Protein AF-A0A1M3PYY9-F1 (afdb_monomer)

Mean predicted aligned error: 5.54 Å

Foldseek 3Di:
DDDDDLVVLLVCQLVQPLVLVCQLPPNDDPDDPPCSSVVSVVSHDQDLAPVLQLVLLLLLLLCCLLCVVQWQQQLSLLSLLVSLQSNLQRVCSNVVRGDRQLCVSCVSQVLCSCSSVVVVDRDDDPSNSVSSVVSSVVSVDDHPDDSPDDLVNSCVVCVVSVSVVSNVCSVRIRDDPPPDPPDDD

Radius of gyration: 18.74 Å; Cα contacts (8 Å, |Δi|>4): 192; chains: 1; bounding box: 43×37×60 Å

Sequence (185 aa):
MFFYPWEKLIADARGGDLFVCHIVREARPVFDPLDQLDELRLQFRLRTSYAREIAQARDLGWFLDSHGGALNAPMVVRRMVWCVRTITIAQLAENGRPAFAPTELAAAAPLAADLLVNRHQRRLDVAMRQRFRQYLMQEGGSPALPREATLEDYRALFVRTGNKVGLQTIERGIQPPEGDNAFYQ

Structure (mmCIF, N/CA/C/O backbone):
data_AF-A0A1M3PYY9-F1
#
_entry.id   AF-A0A1M3PYY9-F1
#
loop_
_atom_site.group_PDB
_atom_site.id
_atom_site.type_symbol
_atom_site.label_atom_id
_atom_site.label_alt_id
_atom_site.label_comp_id
_atom_site.label_asym_id
_atom_site.label_entity_id
_atom_site.label_seq_id
_atom_site.pdbx_PDB_ins_code
_atom_site.Cartn_x
_atom_site.Cartn_y
_atom_site.Cartn_z
_atom_site.occupancy
_atom_site.B_iso_or_equiv
_atom_site.auth_seq_id
_atom_site.auth_comp_id
_atom_site.auth_asym_id
_atom_site.auth_atom_id
_atom_site.pdbx_PDB_model_num
ATOM 1 N N . MET A 1 1 ? -14.492 16.266 -1.023 1.00 76.25 1 MET A N 1
ATOM 2 C CA . MET A 1 1 ? -15.153 15.527 0.073 1.00 76.25 1 MET A CA 1
ATOM 3 C C . MET A 1 1 ? -15.380 14.103 -0.407 1.00 76.25 1 MET A C 1
ATOM 5 O O . MET A 1 1 ? -15.823 13.951 -1.537 1.00 76.25 1 MET A O 1
ATOM 9 N N . PHE A 1 2 ? -14.996 13.093 0.375 1.00 85.75 2 PHE A N 1
ATOM 10 C CA . PHE A 1 2 ? -15.229 11.680 0.051 1.00 85.75 2 PHE A CA 1
ATOM 11 C C . PHE A 1 2 ? -16.289 11.129 0.999 1.00 85.75 2 PHE A C 1
ATOM 13 O O . PHE A 1 2 ? -16.291 11.494 2.172 1.00 85.75 2 PHE A O 1
ATOM 20 N N . PHE A 1 3 ? -17.162 10.262 0.495 1.00 90.88 3 PHE A N 1
ATOM 21 C CA . PHE A 1 3 ? -18.232 9.647 1.272 1.00 90.88 3 PHE A CA 1
ATOM 22 C C . PHE A 1 3 ? -18.035 8.140 1.290 1.00 90.88 3 PHE A C 1
ATOM 24 O O . PHE A 1 3 ? -17.831 7.526 0.241 1.00 90.88 3 PHE A O 1
ATOM 31 N N . TYR A 1 4 ? -18.109 7.558 2.480 1.00 92.31 4 TYR A N 1
ATOM 32 C CA . TYR A 1 4 ? -17.993 6.123 2.687 1.00 92.31 4 TYR A CA 1
ATOM 33 C C . TYR A 1 4 ? -19.247 5.636 3.414 1.00 92.31 4 TYR A C 1
ATOM 35 O O . TYR A 1 4 ? -19.618 6.243 4.420 1.00 92.31 4 TYR A O 1
ATOM 43 N N . PRO A 1 5 ? -19.911 4.570 2.935 1.00 95.38 5 PRO A N 1
ATOM 44 C CA . PRO A 1 5 ? -21.030 3.979 3.657 1.00 95.38 5 PRO A CA 1
ATOM 45 C C . PRO A 1 5 ? -20.596 3.530 5.056 1.00 95.38 5 PRO A C 1
ATOM 47 O O . PRO A 1 5 ? -19.573 2.857 5.196 1.00 95.38 5 PRO A O 1
ATOM 50 N N . TRP A 1 6 ? -21.386 3.873 6.076 1.00 95.38 6 TRP A N 1
ATOM 51 C CA . TRP A 1 6 ? -21.077 3.556 7.474 1.00 95.38 6 TRP A CA 1
ATOM 52 C C . TRP A 1 6 ? -20.878 2.052 7.706 1.00 95.38 6 TRP A C 1
ATOM 54 O O . TRP A 1 6 ? -19.879 1.635 8.287 1.00 95.38 6 TRP A O 1
ATOM 64 N N . GLU A 1 7 ? -21.768 1.226 7.154 1.00 96.38 7 GLU A N 1
ATOM 65 C CA . GLU A 1 7 ? -21.686 -0.237 7.257 1.00 96.38 7 GLU A CA 1
ATOM 66 C C . GLU A 1 7 ? -20.373 -0.790 6.693 1.00 96.38 7 GLU A C 1
ATOM 68 O O . GLU A 1 7 ? -19.774 -1.698 7.271 1.00 96.38 7 GLU A O 1
ATOM 73 N N . LYS A 1 8 ? -19.883 -0.199 5.594 1.00 96.31 8 LYS A N 1
ATOM 74 C CA . LYS A 1 8 ? -18.599 -0.575 5.005 1.00 96.31 8 LYS A CA 1
ATOM 75 C C . LYS A 1 8 ? -17.446 -0.215 5.940 1.00 96.31 8 LYS A C 1
ATOM 77 O O . LYS A 1 8 ? -16.588 -1.059 6.163 1.00 96.31 8 LYS A O 1
ATOM 82 N N . LEU A 1 9 ? -17.429 0.999 6.498 1.00 96.50 9 LEU A N 1
ATOM 83 C CA . LEU A 1 9 ? -16.375 1.421 7.429 1.00 96.50 9 LEU A CA 1
ATOM 84 C C . LEU A 1 9 ? -16.315 0.522 8.666 1.00 96.50 9 LEU A C 1
ATOM 86 O O . LEU A 1 9 ? -15.225 0.160 9.095 1.00 96.50 9 LEU A O 1
ATOM 90 N N . ILE A 1 10 ? -17.464 0.109 9.201 1.00 97.69 10 ILE A N 1
ATOM 91 C CA . ILE A 1 10 ? -17.525 -0.813 10.341 1.00 97.69 10 ILE A CA 1
ATOM 92 C C . ILE A 1 10 ? -17.014 -2.207 9.968 1.00 97.69 10 ILE A C 1
ATOM 94 O O . ILE A 1 10 ? -16.243 -2.804 10.724 1.00 97.69 10 ILE A O 1
ATOM 98 N N . ALA A 1 11 ? -17.403 -2.731 8.802 1.00 98.00 11 ALA A N 1
ATOM 99 C CA . ALA A 1 11 ? -16.891 -4.008 8.311 1.00 98.00 11 ALA A CA 1
ATOM 100 C C . ALA A 1 11 ? -15.366 -3.963 8.107 1.00 98.00 11 ALA A C 1
ATOM 102 O O . ALA A 1 11 ? -14.651 -4.854 8.569 1.00 98.00 11 ALA A O 1
ATOM 103 N N . ASP A 1 12 ? -14.867 -2.895 7.486 1.00 97.88 12 ASP A N 1
ATOM 104 C CA . ASP A 1 12 ? -13.442 -2.650 7.275 1.00 97.88 12 ASP A CA 1
ATOM 105 C C . ASP A 1 12 ? -12.689 -2.492 8.613 1.00 97.88 12 ASP A C 1
ATOM 107 O O . ASP A 1 12 ? -11.590 -3.024 8.761 1.00 97.88 12 ASP A O 1
ATOM 111 N N . ALA A 1 13 ? -13.281 -1.821 9.612 1.00 98.12 13 ALA A N 1
ATOM 112 C CA . ALA A 1 13 ? -12.692 -1.651 10.942 1.00 98.12 13 ALA A CA 1
ATOM 113 C C . ALA A 1 13 ? -12.467 -2.996 11.636 1.00 98.12 13 ALA A C 1
ATOM 115 O O . ALA A 1 13 ? -11.367 -3.289 12.112 1.00 98.12 13 ALA A O 1
ATOM 116 N N . ARG A 1 14 ? -13.503 -3.841 11.643 1.00 98.00 14 ARG A N 1
ATOM 117 C CA . ARG A 1 14 ? -13.448 -5.197 12.209 1.00 98.00 14 ARG A CA 1
ATOM 118 C C . ARG A 1 14 ? -12.493 -6.099 11.433 1.00 98.00 14 ARG A C 1
ATOM 120 O O . ARG A 1 14 ? -11.863 -6.973 12.023 1.00 98.00 14 ARG A O 1
ATOM 127 N N . GLY A 1 15 ? -12.393 -5.876 10.123 1.00 97.38 15 GLY A N 1
ATOM 128 C CA . GLY A 1 15 ? -11.449 -6.537 9.227 1.00 97.38 15 GLY A CA 1
ATOM 129 C C . GLY A 1 15 ? -10.023 -5.991 9.303 1.00 97.38 15 GLY A C 1
ATOM 130 O O . GLY A 1 15 ? -9.145 -6.534 8.640 1.00 97.38 15 GLY A O 1
ATOM 131 N N . GLY A 1 16 ? -9.772 -4.941 10.087 1.00 97.62 16 GLY A N 1
ATOM 132 C CA . GLY A 1 16 ? -8.454 -4.347 10.270 1.00 97.62 16 GLY A CA 1
ATOM 133 C C . GLY A 1 16 ? -7.878 -3.661 9.047 1.00 97.62 16 GLY A C 1
ATOM 134 O O . GLY A 1 16 ? -6.665 -3.676 8.863 1.00 97.62 16 GLY A O 1
ATOM 135 N N . ASP A 1 17 ? -8.715 -3.075 8.203 1.00 97.88 17 ASP A N 1
ATOM 136 C CA . ASP A 1 17 ? -8.283 -2.313 7.036 1.00 97.88 17 ASP A CA 1
ATOM 137 C C . ASP A 1 17 ? -7.306 -1.173 7.408 1.00 97.88 17 ASP A C 1
ATOM 139 O O . ASP A 1 17 ? -7.516 -0.437 8.374 1.00 97.88 17 ASP A O 1
ATOM 143 N N . LEU A 1 18 ? -6.219 -1.011 6.642 1.00 97.50 18 LEU A N 1
ATOM 144 C CA . LEU A 1 18 ? -5.172 -0.018 6.937 1.00 97.50 18 LEU A CA 1
ATOM 145 C C . LEU A 1 18 ? -5.630 1.430 6.719 1.00 97.50 18 LEU A C 1
ATOM 147 O O . LEU A 1 18 ? -5.113 2.336 7.374 1.00 97.50 18 LEU A O 1
ATOM 151 N N . PHE A 1 19 ? -6.589 1.673 5.823 1.00 95.94 19 PHE A N 1
ATOM 152 C CA . PHE A 1 19 ? -7.170 3.001 5.657 1.00 95.94 19 PHE A CA 1
ATOM 153 C C . PHE A 1 19 ? -8.072 3.347 6.846 1.00 95.94 19 PHE A C 1
ATOM 155 O O . PHE A 1 19 ? -7.977 4.453 7.377 1.00 95.94 19 PHE A O 1
ATOM 162 N N . VAL A 1 20 ? -8.870 2.399 7.342 1.00 97.50 20 VAL A N 1
ATOM 163 C CA . VAL A 1 20 ? -9.621 2.613 8.588 1.00 97.50 20 VAL A CA 1
ATOM 164 C C . VAL A 1 20 ? -8.685 2.759 9.786 1.00 97.50 20 VAL A C 1
ATOM 166 O O . VAL A 1 20 ? -8.920 3.624 10.626 1.00 97.50 20 VAL A O 1
ATOM 169 N N . CYS A 1 21 ? -7.578 2.010 9.828 1.00 98.00 21 CYS A N 1
ATOM 170 C CA . CYS A 1 21 ? -6.537 2.170 10.845 1.00 98.00 21 CYS A CA 1
ATOM 171 C C . CYS A 1 21 ? -6.024 3.617 10.916 1.00 98.00 21 CYS A C 1
ATOM 173 O O . CYS A 1 21 ? -5.918 4.188 12.001 1.00 98.00 21 CYS A O 1
ATOM 175 N N . HIS A 1 22 ? -5.765 4.230 9.759 1.00 96.69 22 HIS A N 1
ATOM 176 C CA . HIS A 1 22 ? -5.373 5.635 9.669 1.00 96.69 22 HIS A CA 1
ATOM 177 C C . HIS A 1 22 ? -6.446 6.569 10.244 1.00 96.69 22 HIS A C 1
ATOM 179 O O . HIS A 1 22 ? -6.124 7.443 11.050 1.00 96.69 22 HIS A O 1
ATOM 185 N N . ILE A 1 23 ? -7.720 6.358 9.888 1.00 96.31 23 ILE A N 1
ATOM 186 C CA . ILE A 1 23 ? -8.837 7.167 10.397 1.00 96.31 23 ILE A CA 1
ATOM 187 C C . ILE A 1 23 ? -8.907 7.086 11.923 1.00 96.31 23 ILE A C 1
ATOM 189 O O . ILE A 1 23 ? -8.859 8.116 12.591 1.00 96.31 23 ILE A O 1
ATOM 193 N N . VAL A 1 24 ? -8.991 5.883 12.495 1.00 96.19 24 VAL A N 1
ATOM 194 C CA . VAL A 1 24 ? -9.216 5.726 13.942 1.00 96.19 24 VAL A CA 1
ATOM 195 C C . VAL A 1 24 ? -8.061 6.280 14.780 1.00 96.19 24 VAL A C 1
ATOM 197 O O . VAL A 1 24 ? -8.285 6.724 15.908 1.00 96.19 24 VAL A O 1
ATOM 200 N N . ARG A 1 25 ? -6.840 6.292 14.227 1.00 94.31 25 ARG A N 1
ATOM 201 C CA . ARG A 1 25 ? -5.628 6.792 14.890 1.00 94.31 25 ARG A CA 1
ATOM 202 C C . ARG A 1 25 ? -5.450 8.303 14.780 1.00 94.31 25 ARG A C 1
ATOM 204 O O . ARG A 1 25 ? -5.052 8.921 15.761 1.00 94.31 25 ARG A O 1
ATOM 211 N N . GLU A 1 26 ? -5.706 8.890 13.614 1.00 94.06 26 GLU A N 1
ATOM 212 C CA . GLU A 1 26 ? -5.283 10.270 13.326 1.00 94.06 26 GLU A CA 1
ATOM 213 C C . GLU A 1 26 ? -6.442 11.245 13.083 1.00 94.06 26 GLU A C 1
ATOM 215 O O . GLU A 1 26 ? -6.246 12.460 13.180 1.00 94.06 26 GLU A O 1
ATOM 220 N N . ALA A 1 27 ? -7.653 10.757 12.787 1.00 94.19 27 ALA A N 1
ATOM 221 C CA . ALA A 1 27 ? -8.776 11.637 12.490 1.00 94.19 27 ALA A CA 1
ATOM 222 C C . ALA A 1 27 ? -9.213 12.442 13.721 1.00 94.19 27 ALA A C 1
ATOM 224 O O . ALA A 1 27 ? -9.246 11.954 14.855 1.00 94.19 27 ALA A O 1
ATOM 225 N N . ARG A 1 28 ? -9.601 13.693 13.463 1.00 95.25 28 ARG A N 1
ATOM 226 C CA . ARG A 1 28 ? -10.244 14.584 14.429 1.00 95.25 28 ARG A CA 1
ATOM 227 C C . ARG A 1 28 ? -11.625 14.951 13.890 1.00 95.25 28 ARG A C 1
ATOM 229 O O . ARG A 1 28 ? -11.707 15.338 12.720 1.00 95.25 28 ARG A O 1
ATOM 236 N N . PRO A 1 29 ? -12.692 14.817 14.691 1.00 94.50 29 PRO A N 1
ATOM 237 C CA . PRO A 1 29 ? -14.031 15.123 14.224 1.00 94.50 29 PRO A CA 1
ATOM 238 C C . PRO A 1 29 ? -14.148 16.631 13.988 1.00 94.50 29 PRO A C 1
ATOM 240 O O . PRO A 1 29 ? -13.756 17.440 14.827 1.00 94.50 29 PRO A O 1
ATOM 243 N N . VAL A 1 30 ? -14.671 17.004 12.822 1.00 95.12 30 VAL A N 1
ATOM 244 C CA . VAL A 1 30 ? -15.117 18.380 12.545 1.00 95.12 30 VAL A CA 1
ATOM 245 C C . VAL A 1 30 ? -16.607 18.512 12.870 1.00 95.12 30 VAL A C 1
ATOM 247 O O . VAL A 1 30 ? -17.043 19.536 13.382 1.00 95.12 30 VAL A O 1
ATOM 250 N N . PHE A 1 31 ? -17.376 17.455 12.598 1.00 95.12 31 PHE A N 1
ATOM 251 C CA . PHE A 1 31 ? -18.788 17.312 12.931 1.00 95.12 31 PHE A CA 1
ATOM 252 C C . PHE A 1 31 ? -19.079 15.825 13.155 1.00 95.12 31 PHE A C 1
ATOM 254 O O . PHE A 1 31 ? -18.914 15.034 12.227 1.00 95.12 31 PHE A O 1
ATOM 261 N N . ASP A 1 32 ? -19.458 15.453 14.377 1.00 96.25 32 ASP A N 1
ATOM 262 C CA . ASP A 1 32 ? -19.756 14.067 14.755 1.00 96.25 32 ASP A CA 1
ATOM 263 C C . ASP A 1 32 ? -20.780 14.021 15.905 1.00 96.25 32 ASP A C 1
ATOM 265 O O . ASP A 1 32 ? -20.441 13.683 17.032 1.00 96.25 32 ASP A O 1
ATOM 269 N N . PRO A 1 33 ? -22.039 14.436 15.668 1.00 96.81 33 PRO A N 1
ATOM 270 C CA . PRO A 1 33 ? -23.057 14.503 16.722 1.00 96.81 33 PRO A CA 1
ATOM 271 C C . PRO A 1 33 ? -23.521 13.126 17.225 1.00 96.81 33 PRO A C 1
ATOM 273 O O . PRO A 1 33 ? -24.347 13.066 18.130 1.00 96.81 33 PRO A O 1
ATOM 276 N N . LEU A 1 34 ? -23.066 12.042 16.591 1.00 95.88 34 LEU A N 1
ATOM 277 C CA . LEU A 1 34 ? -23.438 10.663 16.903 1.00 95.88 34 LEU A CA 1
ATOM 278 C C . LEU A 1 34 ? -22.238 9.840 17.403 1.00 95.88 34 LEU A C 1
ATOM 280 O O . LEU A 1 34 ? -22.349 8.617 17.469 1.00 95.88 34 LEU A O 1
ATOM 284 N N . ASP A 1 35 ? -21.104 10.487 17.691 1.00 96.06 35 ASP A N 1
ATOM 285 C CA . ASP A 1 35 ? -19.862 9.855 18.158 1.00 96.06 35 ASP A CA 1
ATOM 286 C C . ASP A 1 35 ? -19.408 8.664 17.283 1.00 96.06 35 ASP A C 1
ATOM 288 O O . ASP A 1 35 ? -18.854 7.666 17.754 1.00 96.06 35 ASP A O 1
ATOM 292 N N . GLN A 1 36 ? -19.638 8.751 15.968 1.00 95.94 36 GLN A N 1
ATOM 293 C CA . GLN A 1 36 ? -19.323 7.687 15.017 1.00 95.94 36 GLN A CA 1
ATOM 294 C C . GLN A 1 36 ? -17.823 7.415 14.946 1.00 95.94 36 GLN A C 1
ATOM 296 O O . GLN A 1 36 ? -17.413 6.279 14.713 1.00 95.94 36 GLN A O 1
ATOM 301 N N . LEU A 1 37 ? -16.973 8.425 15.141 1.00 96.88 37 LEU A N 1
ATOM 302 C CA . LEU A 1 37 ? -15.532 8.204 15.155 1.00 96.88 37 LEU A CA 1
ATOM 303 C C . LEU A 1 37 ? -15.106 7.343 16.351 1.00 96.88 37 LEU A C 1
ATOM 305 O O . LEU A 1 37 ? -14.231 6.486 16.200 1.00 96.88 37 LEU A O 1
ATOM 309 N N . ASP A 1 38 ? -15.727 7.541 17.512 1.00 97.06 38 ASP A N 1
ATOM 310 C CA . ASP A 1 38 ? -15.443 6.746 18.707 1.00 97.06 38 ASP A CA 1
ATOM 311 C C . ASP A 1 38 ? -16.009 5.330 18.583 1.00 97.06 38 ASP A C 1
ATOM 313 O O . ASP A 1 38 ? -15.298 4.369 18.880 1.00 97.06 38 ASP A O 1
ATOM 317 N N . GLU A 1 39 ? -17.201 5.164 18.009 1.00 97.25 39 GLU A N 1
ATOM 318 C CA . GLU A 1 39 ? -17.713 3.835 17.655 1.00 97.25 39 GLU A CA 1
ATOM 319 C C . GLU A 1 39 ? -16.764 3.112 16.683 1.00 97.25 39 GLU A C 1
ATOM 321 O O . GLU A 1 39 ? -16.411 1.950 16.882 1.00 97.25 39 GLU A O 1
ATOM 326 N N . LEU A 1 40 ? -16.259 3.804 15.657 1.00 97.75 40 LEU A N 1
ATOM 327 C CA . LEU A 1 40 ? -15.316 3.215 14.704 1.00 97.75 40 LEU A CA 1
ATOM 328 C C . LEU A 1 40 ? -14.007 2.780 15.384 1.00 97.75 40 LEU A C 1
ATOM 330 O O . LEU A 1 40 ? -13.474 1.713 15.067 1.00 97.75 40 LEU A O 1
ATOM 334 N N . ARG A 1 41 ? -13.503 3.577 16.338 1.00 97.94 41 ARG A N 1
ATOM 335 C CA . ARG A 1 41 ? -12.330 3.241 17.164 1.00 97.94 41 ARG A CA 1
ATOM 336 C C . ARG A 1 41 ? -12.569 1.989 18.004 1.00 97.94 41 ARG A C 1
ATOM 338 O O . ARG A 1 41 ? -11.683 1.139 18.054 1.00 97.94 41 ARG A O 1
ATOM 345 N N . LEU A 1 42 ? -13.747 1.854 18.615 1.00 97.88 42 LEU A N 1
ATOM 346 C CA . LEU A 1 42 ? -14.118 0.690 19.428 1.00 97.88 42 LEU A CA 1
ATOM 347 C C . LEU A 1 42 ? -14.207 -0.601 18.602 1.00 97.88 42 LEU A C 1
ATOM 349 O O . LEU A 1 42 ? -13.847 -1.675 19.084 1.00 97.88 42 LEU A O 1
ATOM 353 N N . GLN A 1 43 ? -14.662 -0.509 17.351 1.00 98.06 43 GLN A N 1
ATOM 354 C CA . GLN A 1 43 ? -14.802 -1.670 16.466 1.00 98.06 43 GLN A CA 1
ATOM 355 C C . GLN A 1 43 ? -13.484 -2.101 15.805 1.00 98.06 43 GLN A C 1
ATOM 357 O O . GLN A 1 43 ? -13.392 -3.225 15.301 1.00 98.06 43 GLN A O 1
ATOM 362 N N . PHE A 1 44 ? -12.474 -1.228 15.774 1.00 98.38 44 PHE A N 1
ATOM 363 C CA . PHE A 1 44 ? -11.246 -1.473 15.027 1.00 98.38 44 PHE A CA 1
ATOM 364 C C . PHE A 1 44 ? -10.379 -2.579 15.639 1.00 98.38 44 PHE A C 1
ATOM 366 O O . PHE A 1 44 ? -10.137 -2.622 16.846 1.00 98.38 44 PHE A O 1
ATOM 373 N N . ARG A 1 45 ? -9.835 -3.454 14.785 1.00 97.12 45 ARG A N 1
ATOM 374 C CA . ARG A 1 45 ? -8.889 -4.507 15.183 1.00 97.12 45 ARG A CA 1
ATOM 375 C C . ARG A 1 45 ? -7.712 -4.556 14.226 1.00 97.12 45 ARG A C 1
ATOM 377 O O . ARG A 1 45 ? -7.915 -4.653 13.027 1.00 97.12 45 ARG A O 1
ATOM 384 N N . LEU A 1 46 ? -6.481 -4.554 14.733 1.00 97.12 46 LEU A N 1
ATOM 385 C CA . LEU A 1 46 ? -5.319 -4.819 13.878 1.00 97.12 46 LEU A CA 1
ATOM 386 C C . LEU A 1 46 ? -5.315 -6.283 13.432 1.00 97.12 46 LEU A C 1
ATOM 388 O O . LEU A 1 46 ? -5.538 -7.187 14.240 1.00 97.12 46 LEU A O 1
ATOM 392 N N . ARG A 1 47 ? -5.024 -6.518 12.150 1.00 97.50 47 ARG A N 1
AT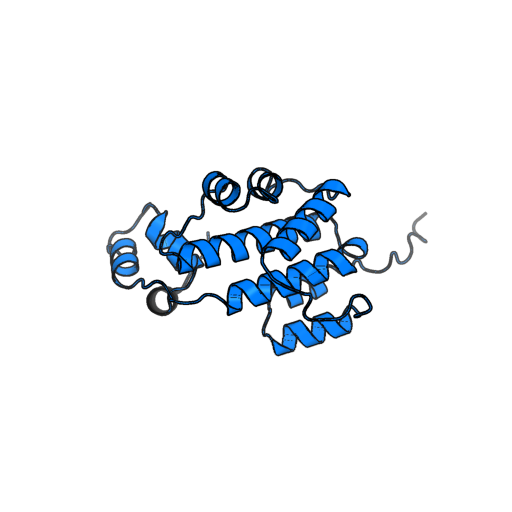OM 393 C CA . ARG A 1 47 ? -4.718 -7.864 11.657 1.00 97.50 47 ARG A CA 1
ATOM 394 C C . ARG A 1 47 ? -3.326 -8.270 12.125 1.00 97.50 47 ARG A C 1
ATOM 396 O O . ARG A 1 47 ? -2.424 -7.443 12.206 1.00 97.50 47 ARG A O 1
ATOM 403 N N . THR A 1 48 ? -3.144 -9.566 12.354 1.00 96.44 48 THR A N 1
ATOM 404 C CA . THR A 1 48 ? -1.820 -10.150 12.615 1.00 96.44 48 THR A CA 1
ATOM 405 C C . THR A 1 48 ? -0.945 -10.177 11.367 1.00 96.44 48 THR A C 1
ATOM 407 O O . THR A 1 48 ? 0.273 -10.223 11.489 1.00 96.44 48 THR A O 1
ATOM 410 N N . SER A 1 49 ? -1.554 -10.150 10.175 1.00 97.56 49 SER A N 1
ATOM 411 C CA . SER A 1 49 ? -0.815 -10.036 8.924 1.00 97.56 49 SER A CA 1
ATOM 412 C C . SER A 1 49 ? -1.517 -9.197 7.856 1.00 97.56 49 SER A C 1
ATOM 414 O O . SER A 1 49 ? -2.722 -9.329 7.610 1.00 97.56 49 SER A O 1
ATOM 416 N N . TYR A 1 50 ? -0.702 -8.403 7.167 1.00 98.00 50 TYR A N 1
ATOM 417 C CA . TYR A 1 50 ? -0.950 -7.587 5.985 1.00 98.00 50 TYR A CA 1
ATOM 418 C C . TYR A 1 50 ? -0.095 -8.054 4.787 1.00 98.00 50 TYR A C 1
ATOM 420 O O . TYR A 1 50 ? 0.220 -7.283 3.878 1.00 98.00 50 TYR A O 1
ATOM 428 N N . ALA A 1 51 ? 0.278 -9.341 4.754 1.00 96.31 51 ALA A N 1
ATOM 429 C CA . ALA A 1 51 ? 1.115 -9.922 3.701 1.00 96.31 51 ALA A CA 1
ATOM 430 C C . ALA A 1 51 ? 0.559 -9.695 2.285 1.00 96.31 51 ALA A C 1
ATOM 432 O O . ALA A 1 51 ? 1.324 -9.526 1.338 1.00 96.31 51 ALA A O 1
ATOM 433 N N . ARG A 1 52 ? -0.771 -9.647 2.129 1.00 95.94 52 ARG A N 1
ATOM 434 C CA . ARG A 1 52 ? -1.414 -9.355 0.841 1.00 95.94 52 ARG A CA 1
ATOM 435 C C . ARG A 1 52 ? -1.093 -7.940 0.364 1.00 95.94 52 ARG A C 1
ATOM 437 O O . ARG A 1 52 ? -0.730 -7.757 -0.794 1.00 95.94 52 ARG A O 1
ATOM 444 N N . GLU A 1 53 ? -1.241 -6.954 1.238 1.00 97.31 53 GLU A N 1
ATOM 445 C CA . GLU A 1 53 ? -0.975 -5.546 0.956 1.00 97.31 53 GLU A CA 1
ATOM 446 C C . GLU A 1 53 ? 0.507 -5.336 0.608 1.00 97.31 53 GLU A C 1
ATOM 448 O O . GLU A 1 53 ? 0.826 -4.672 -0.381 1.00 97.31 53 GLU A O 1
ATOM 453 N N . ILE A 1 54 ? 1.399 -5.989 1.362 1.00 97.38 54 ILE A N 1
ATOM 454 C CA . ILE A 1 54 ? 2.847 -5.987 1.119 1.00 97.38 54 ILE A CA 1
ATOM 455 C C . ILE A 1 54 ? 3.172 -6.618 -0.241 1.00 97.38 54 ILE A C 1
ATOM 457 O O . ILE A 1 54 ? 3.883 -6.010 -1.040 1.00 97.38 54 ILE A O 1
ATOM 461 N N . ALA A 1 55 ? 2.634 -7.806 -0.53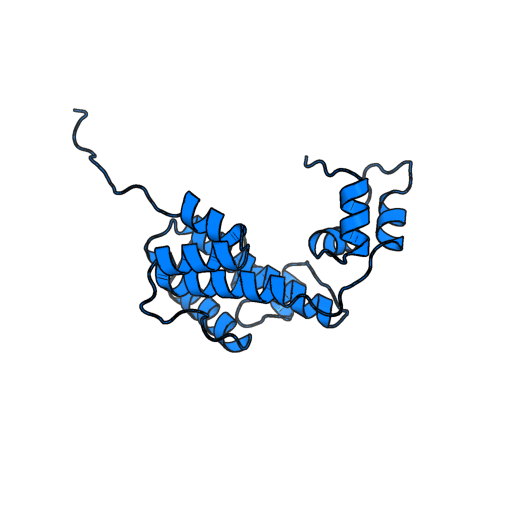7 1.00 96.12 55 ALA A N 1
ATOM 462 C CA . ALA A 1 55 ? 2.881 -8.513 -1.793 1.00 96.12 55 ALA A CA 1
ATOM 463 C C . ALA A 1 55 ? 2.397 -7.708 -3.006 1.00 96.12 55 ALA A C 1
ATOM 465 O O . ALA A 1 55 ? 3.143 -7.516 -3.960 1.00 96.12 55 ALA A O 1
ATOM 466 N N . GLN A 1 56 ? 1.185 -7.149 -2.952 1.00 96.94 56 GLN A N 1
ATOM 467 C CA . GLN A 1 56 ? 0.653 -6.339 -4.048 1.00 96.94 56 GLN A CA 1
ATOM 468 C C . GLN A 1 56 ? 1.476 -5.060 -4.281 1.00 96.94 56 GLN A C 1
ATOM 470 O O . GLN A 1 56 ? 1.732 -4.683 -5.429 1.00 96.94 56 GLN A O 1
ATOM 475 N N . ALA A 1 57 ? 1.916 -4.387 -3.217 1.00 97.69 57 ALA A N 1
ATOM 476 C CA . ALA A 1 57 ? 2.791 -3.224 -3.341 1.00 97.69 57 ALA A CA 1
ATOM 477 C C . ALA A 1 57 ? 4.174 -3.589 -3.890 1.00 97.69 57 ALA A C 1
ATOM 479 O O . ALA A 1 57 ? 4.730 -2.854 -4.703 1.00 97.69 57 ALA A O 1
ATOM 480 N N . ARG A 1 58 ? 4.703 -4.749 -3.508 1.00 96.75 58 ARG A N 1
ATOM 481 C CA . ARG A 1 58 ? 5.971 -5.276 -4.009 1.00 96.75 58 ARG A CA 1
ATOM 482 C C . ARG A 1 58 ? 5.908 -5.655 -5.484 1.00 96.75 58 ARG A C 1
ATOM 484 O O . ARG A 1 58 ? 6.786 -5.239 -6.234 1.00 96.75 58 ARG A O 1
ATOM 491 N N . ASP A 1 59 ? 4.874 -6.375 -5.912 1.00 96.50 59 ASP A N 1
ATOM 492 C CA . ASP A 1 59 ? 4.686 -6.748 -7.319 1.00 96.50 59 ASP A CA 1
ATOM 493 C C . ASP A 1 59 ? 4.602 -5.498 -8.204 1.00 96.50 59 ASP A C 1
ATOM 495 O O . ASP A 1 59 ? 5.228 -5.422 -9.262 1.00 96.50 59 ASP A O 1
ATOM 499 N N . LEU A 1 60 ? 3.872 -4.474 -7.742 1.00 97.44 60 LEU A N 1
ATOM 500 C CA . LEU A 1 60 ? 3.835 -3.180 -8.415 1.00 97.44 60 LEU A CA 1
ATOM 501 C C . LEU A 1 60 ? 5.206 -2.489 -8.393 1.00 97.44 60 LEU A C 1
ATOM 503 O O . LEU A 1 60 ? 5.610 -1.906 -9.394 1.00 97.44 60 LEU A O 1
ATOM 507 N N . GLY A 1 61 ? 5.939 -2.559 -7.285 1.00 96.75 61 GLY A N 1
ATOM 508 C CA . GLY A 1 61 ? 7.287 -2.009 -7.189 1.00 96.75 61 GLY A CA 1
ATOM 509 C C . GLY A 1 61 ? 8.238 -2.600 -8.231 1.00 96.75 61 GLY A C 1
ATOM 510 O O . GLY A 1 61 ? 8.887 -1.848 -8.957 1.00 96.75 61 GLY A O 1
ATOM 511 N N . TRP A 1 62 ? 8.258 -3.925 -8.374 1.00 96.75 62 TRP A N 1
ATOM 512 C CA . TRP A 1 62 ? 9.086 -4.603 -9.375 1.00 96.75 62 TRP A CA 1
ATOM 513 C C . TRP A 1 62 ? 8.650 -4.317 -10.813 1.00 96.75 62 TRP A C 1
ATOM 515 O O . TRP A 1 62 ? 9.502 -4.118 -11.685 1.00 96.75 62 TRP A O 1
ATOM 525 N N . PHE A 1 63 ? 7.344 -4.178 -11.055 1.00 96.38 63 PHE A N 1
ATOM 526 C CA . PHE A 1 63 ? 6.838 -3.686 -12.335 1.00 96.38 63 PHE A CA 1
ATOM 527 C C . PHE A 1 63 ? 7.370 -2.283 -12.663 1.00 96.38 63 PHE A C 1
ATOM 529 O O . PHE A 1 63 ? 7.846 -2.046 -13.770 1.00 96.38 63 PHE A O 1
ATOM 536 N N . LEU A 1 64 ? 7.323 -1.344 -11.711 1.00 95.62 64 LEU A N 1
ATOM 537 C CA . LEU A 1 64 ? 7.798 0.031 -11.919 1.00 95.62 64 LEU A CA 1
ATOM 538 C C . LEU A 1 64 ? 9.313 0.100 -12.116 1.00 95.62 64 LEU A C 1
ATOM 540 O O . LEU A 1 64 ? 9.785 0.933 -12.888 1.00 95.62 64 LEU A O 1
ATOM 544 N N . ASP A 1 65 ? 10.069 -0.752 -11.429 1.00 94.19 65 ASP A N 1
ATOM 545 C CA . ASP A 1 65 ? 11.517 -0.856 -11.601 1.00 94.19 65 ASP A CA 1
ATOM 546 C C . ASP A 1 65 ? 11.890 -1.352 -13.009 1.00 94.19 65 ASP A C 1
ATOM 548 O O . ASP A 1 65 ? 12.793 -0.801 -13.641 1.00 94.19 65 ASP A O 1
ATOM 552 N N . SER A 1 66 ? 11.149 -2.341 -13.519 1.00 93.12 66 SER A N 1
ATOM 553 C CA . SER A 1 66 ? 11.420 -2.980 -14.814 1.00 93.12 66 SER A CA 1
ATOM 554 C C . SER A 1 66 ? 10.872 -2.175 -16.000 1.00 93.12 66 SER A C 1
ATOM 556 O O . SER A 1 66 ? 11.542 -2.025 -17.019 1.00 93.12 66 SER A O 1
ATOM 558 N N . HIS A 1 67 ? 9.669 -1.609 -15.864 1.00 93.12 67 HIS A N 1
ATOM 559 C CA . HIS A 1 67 ? 8.917 -0.998 -16.968 1.00 93.12 67 HIS A CA 1
ATOM 560 C C . HIS A 1 67 ? 8.628 0.494 -16.786 1.00 93.12 67 HIS A C 1
ATOM 562 O O . HIS A 1 67 ? 8.066 1.121 -17.683 1.00 93.12 67 HIS A O 1
ATOM 568 N N . GLY A 1 68 ? 9.039 1.116 -15.676 1.00 91.50 68 GLY A N 1
ATOM 569 C CA . GLY A 1 68 ? 8.756 2.531 -15.404 1.00 91.50 68 GLY A CA 1
ATOM 570 C C . GLY A 1 68 ? 9.356 3.512 -16.417 1.00 91.50 68 GLY A C 1
ATOM 571 O O . GLY A 1 68 ? 8.961 4.673 -16.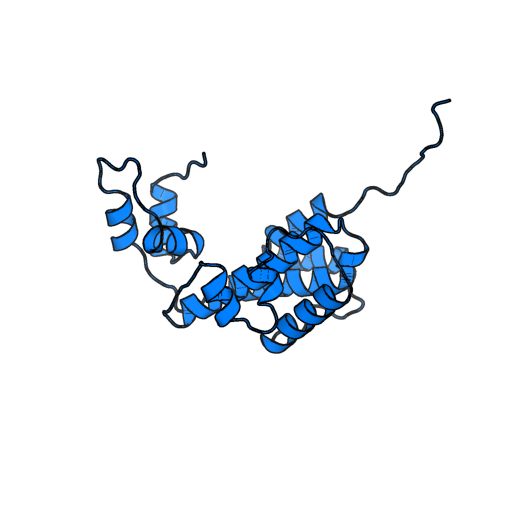440 1.00 91.50 68 GLY A O 1
ATOM 572 N N . GLY A 1 69 ? 10.296 3.074 -17.261 1.00 89.19 69 GLY A N 1
ATOM 573 C CA . GLY A 1 69 ? 10.801 3.862 -18.390 1.00 89.19 69 GLY A CA 1
ATOM 574 C C . GLY A 1 69 ? 9.778 4.089 -19.507 1.00 89.19 69 GLY A C 1
ATOM 575 O O . GLY A 1 69 ? 9.845 5.123 -20.157 1.00 89.19 69 GLY A O 1
ATOM 576 N N . ALA A 1 70 ? 8.824 3.174 -19.689 1.00 87.94 70 ALA A N 1
ATOM 577 C CA . ALA A 1 70 ? 7.782 3.262 -20.717 1.00 87.94 70 ALA A CA 1
ATOM 578 C C . ALA A 1 70 ? 6.510 3.986 -20.233 1.00 87.94 70 ALA A C 1
ATOM 580 O O . ALA A 1 70 ? 5.515 4.056 -20.952 1.00 87.94 70 ALA A O 1
ATOM 581 N N . LEU A 1 71 ? 6.513 4.483 -18.993 1.00 90.56 71 LEU A N 1
ATOM 582 C CA . LEU A 1 71 ? 5.350 5.071 -18.339 1.00 90.56 71 LEU A CA 1
ATOM 583 C C . LEU A 1 71 ? 5.564 6.562 -18.066 1.00 90.56 71 LEU A C 1
ATOM 585 O O . LEU A 1 71 ? 6.687 7.039 -17.908 1.00 90.56 71 LEU A O 1
ATOM 589 N N . ASN A 1 72 ? 4.464 7.297 -17.899 1.00 90.06 72 ASN A N 1
ATOM 590 C CA . ASN A 1 72 ? 4.506 8.694 -17.466 1.00 90.06 72 ASN A CA 1
ATOM 591 C C . ASN A 1 72 ? 5.258 8.856 -16.121 1.00 90.06 72 ASN A C 1
ATOM 593 O O . ASN A 1 72 ? 4.821 8.345 -15.085 1.00 90.06 72 ASN A O 1
ATOM 597 N N . ALA A 1 73 ? 6.357 9.621 -16.113 1.00 90.69 73 ALA A N 1
ATOM 598 C CA . ALA A 1 73 ? 7.234 9.772 -14.945 1.00 90.69 73 ALA A CA 1
ATOM 599 C C . ALA A 1 73 ? 6.516 10.267 -13.664 1.00 90.69 73 ALA A C 1
ATOM 601 O O . ALA A 1 73 ? 6.672 9.625 -12.622 1.00 90.69 73 ALA A O 1
ATOM 602 N N . PRO A 1 74 ? 5.672 11.321 -13.693 1.00 91.38 74 PRO A N 1
ATOM 603 C CA . PRO A 1 74 ? 4.865 11.703 -12.533 1.00 91.38 74 PRO A CA 1
ATOM 604 C C . PRO A 1 74 ? 3.989 10.579 -11.967 1.00 91.38 74 PRO A C 1
ATOM 606 O O . PRO A 1 74 ? 3.799 10.503 -10.752 1.00 91.38 74 PRO A O 1
ATOM 609 N N . MET A 1 75 ? 3.425 9.716 -12.817 1.00 92.38 75 MET A N 1
ATOM 610 C CA . MET A 1 75 ? 2.671 8.551 -12.352 1.00 92.38 75 MET A CA 1
ATOM 611 C C . MET A 1 75 ? 3.590 7.534 -11.673 1.00 92.38 75 MET A C 1
ATOM 613 O O . MET A 1 75 ? 3.255 7.064 -10.586 1.00 92.38 75 MET A O 1
ATOM 617 N N . VAL A 1 76 ? 4.746 7.236 -12.274 1.00 94.69 76 VAL A N 1
ATOM 618 C CA . VAL A 1 76 ? 5.740 6.311 -11.710 1.00 94.69 76 VAL A CA 1
ATOM 619 C C . VAL A 1 76 ? 6.173 6.764 -10.322 1.00 94.69 76 VAL A C 1
ATOM 621 O O . VAL A 1 76 ? 6.085 5.976 -9.387 1.00 94.69 76 VAL A O 1
ATOM 624 N N . VAL A 1 77 ? 6.535 8.039 -10.148 1.00 94.62 77 VAL A N 1
ATOM 625 C CA . VAL A 1 77 ? 6.939 8.574 -8.836 1.00 94.62 77 VAL A CA 1
ATOM 626 C C . VAL A 1 77 ? 5.818 8.419 -7.808 1.00 94.62 77 VAL A C 1
ATOM 628 O O . VAL A 1 77 ? 6.052 7.904 -6.715 1.00 94.62 77 VAL A O 1
ATOM 631 N N . ARG A 1 78 ? 4.572 8.775 -8.160 1.00 94.94 78 ARG A N 1
ATOM 632 C CA . ARG A 1 78 ? 3.422 8.582 -7.257 1.00 94.94 78 ARG A CA 1
ATOM 633 C C . ARG A 1 78 ? 3.238 7.119 -6.860 1.00 94.94 78 ARG A C 1
ATOM 635 O O . ARG A 1 78 ? 2.906 6.843 -5.710 1.00 94.94 78 ARG A O 1
ATOM 642 N N . ARG A 1 79 ? 3.430 6.183 -7.794 1.00 96.56 79 ARG A N 1
ATOM 643 C CA . ARG A 1 79 ? 3.291 4.750 -7.516 1.00 96.56 79 ARG A CA 1
ATOM 644 C C . ARG A 1 79 ? 4.467 4.190 -6.721 1.00 96.56 79 ARG A C 1
ATOM 646 O O . ARG A 1 79 ? 4.216 3.383 -5.837 1.00 96.56 79 ARG A O 1
ATOM 653 N N . MET A 1 80 ? 5.694 4.662 -6.936 1.00 96.88 80 MET A N 1
ATOM 654 C CA . MET A 1 80 ? 6.848 4.312 -6.098 1.00 96.88 80 MET A CA 1
ATOM 655 C C . MET A 1 80 ? 6.609 4.733 -4.647 1.00 96.88 80 MET A C 1
ATOM 657 O O . MET A 1 80 ? 6.687 3.902 -3.748 1.00 96.88 80 MET A O 1
ATOM 661 N N . VAL A 1 81 ? 6.208 5.989 -4.424 1.00 96.69 81 VAL A N 1
ATOM 662 C CA . VAL A 1 81 ? 5.853 6.490 -3.086 1.00 96.69 81 VAL A CA 1
ATOM 663 C C . VAL A 1 81 ? 4.718 5.672 -2.473 1.00 96.69 81 VAL A C 1
ATOM 665 O O . VAL A 1 81 ? 4.779 5.328 -1.295 1.00 96.69 81 VAL A O 1
ATOM 668 N N . TRP A 1 82 ? 3.690 5.335 -3.258 1.00 97.06 82 TRP A N 1
ATOM 669 C CA . TRP A 1 82 ? 2.595 4.483 -2.794 1.00 97.06 82 TRP A CA 1
ATOM 670 C C . TRP A 1 82 ? 3.090 3.096 -2.364 1.00 97.06 82 TRP A C 1
ATOM 672 O O . TRP A 1 82 ? 2.699 2.640 -1.297 1.00 97.06 82 TRP A O 1
ATOM 682 N N . CYS A 1 83 ? 3.978 2.456 -3.134 1.00 97.62 83 CYS A N 1
ATOM 683 C CA . CYS A 1 83 ? 4.524 1.142 -2.787 1.00 97.62 83 CYS A CA 1
ATOM 684 C C . CYS A 1 83 ? 5.290 1.190 -1.461 1.00 97.62 83 CYS A C 1
ATOM 686 O O . CYS A 1 83 ? 4.996 0.393 -0.574 1.00 97.62 83 CYS A O 1
ATOM 688 N N . VAL A 1 84 ? 6.205 2.158 -1.303 1.00 97.44 84 VAL A N 1
ATOM 689 C CA . VAL A 1 84 ? 6.963 2.344 -0.053 1.00 97.44 84 VAL A CA 1
ATOM 690 C C . VAL A 1 84 ? 6.006 2.560 1.120 1.00 97.44 84 VAL A C 1
ATOM 692 O O . VAL A 1 84 ? 6.079 1.846 2.111 1.00 97.44 84 VAL A O 1
ATOM 695 N N . ARG A 1 85 ? 5.053 3.498 1.000 1.00 97.56 85 ARG A N 1
ATOM 696 C CA . ARG A 1 85 ? 4.082 3.771 2.072 1.00 97.56 85 ARG A CA 1
ATOM 697 C C . ARG A 1 85 ? 3.287 2.527 2.446 1.00 97.56 85 ARG A C 1
ATOM 699 O O . ARG A 1 85 ? 3.170 2.243 3.629 1.00 97.56 85 ARG A O 1
ATOM 706 N N . THR A 1 86 ? 2.737 1.806 1.473 1.00 97.75 86 THR A N 1
ATOM 707 C CA . THR A 1 86 ? 1.908 0.625 1.740 1.00 97.75 86 THR A CA 1
ATOM 708 C C . THR A 1 86 ? 2.695 -0.460 2.463 1.00 97.75 86 THR A C 1
ATOM 710 O O . THR A 1 86 ? 2.202 -0.984 3.458 1.00 97.75 86 THR A O 1
ATOM 713 N N . ILE A 1 87 ? 3.915 -0.762 2.007 1.00 97.94 87 ILE A N 1
ATOM 714 C CA . ILE A 1 87 ? 4.763 -1.782 2.636 1.00 97.94 87 ILE A CA 1
ATOM 715 C C . ILE A 1 87 ? 5.122 -1.359 4.065 1.00 97.94 87 ILE A C 1
ATOM 717 O O . ILE A 1 87 ? 4.848 -2.104 5.004 1.00 97.94 87 ILE A O 1
ATOM 721 N N . THR A 1 88 ? 5.640 -0.141 4.250 1.00 97.94 88 THR A N 1
ATOM 722 C CA . THR A 1 88 ? 6.051 0.349 5.573 1.00 97.94 88 THR A CA 1
ATOM 723 C C . THR A 1 88 ? 4.876 0.449 6.550 1.00 97.94 88 THR A C 1
ATOM 725 O O . THR A 1 88 ? 5.001 0.017 7.693 1.00 97.94 88 THR A O 1
ATOM 728 N N . ILE A 1 89 ? 3.714 0.965 6.125 1.00 98.19 89 ILE A N 1
ATOM 729 C CA . ILE A 1 89 ? 2.506 1.039 6.969 1.00 98.19 89 ILE A CA 1
ATOM 730 C C . ILE A 1 89 ? 2.066 -0.365 7.391 1.00 98.19 89 ILE A C 1
ATOM 732 O O . ILE A 1 89 ? 1.785 -0.586 8.568 1.00 98.19 89 ILE A O 1
ATOM 736 N N . ALA A 1 90 ? 2.007 -1.305 6.444 1.00 98.06 90 ALA A N 1
ATOM 737 C CA . ALA A 1 90 ? 1.599 -2.677 6.711 1.00 98.06 90 ALA A CA 1
ATOM 738 C C . ALA A 1 90 ? 2.509 -3.335 7.756 1.00 98.06 90 ALA 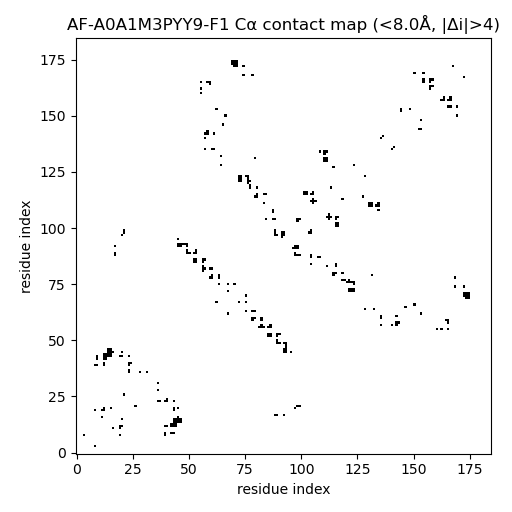A C 1
ATOM 740 O O . ALA A 1 90 ? 2.016 -3.857 8.749 1.00 98.06 90 ALA A O 1
ATOM 741 N N . GLN A 1 91 ? 3.827 -3.225 7.600 1.00 97.56 91 GLN A N 1
ATOM 742 C CA . GLN A 1 91 ? 4.794 -3.793 8.545 1.00 97.56 91 GLN A CA 1
ATOM 743 C C . GLN A 1 91 ? 4.726 -3.146 9.927 1.00 97.56 91 GLN A C 1
ATOM 745 O O . GLN A 1 91 ? 4.812 -3.822 10.950 1.00 97.56 91 GLN A O 1
ATOM 750 N N . LEU A 1 92 ? 4.569 -1.825 9.990 1.00 97.81 92 LEU A N 1
ATOM 751 C CA . LEU A 1 92 ? 4.392 -1.122 11.258 1.00 97.81 92 LEU A CA 1
ATOM 752 C C . LEU A 1 92 ? 3.103 -1.561 11.966 1.00 97.81 92 LEU A C 1
ATOM 754 O O . LEU A 1 92 ? 3.108 -1.757 13.183 1.00 97.81 92 LEU A O 1
ATOM 758 N N . ALA A 1 93 ? 2.026 -1.783 11.209 1.00 98.00 93 ALA A N 1
ATOM 759 C CA . ALA A 1 93 ? 0.769 -2.313 11.723 1.00 98.00 93 ALA A CA 1
ATOM 760 C C . ALA A 1 93 ? 0.902 -3.765 12.224 1.00 98.00 93 ALA A C 1
ATOM 762 O O . ALA A 1 93 ? 0.437 -4.046 13.328 1.00 98.00 93 ALA A O 1
ATOM 763 N N . GLU A 1 94 ? 1.583 -4.656 11.487 1.00 97.81 94 GLU A N 1
ATOM 764 C CA . GLU A 1 94 ? 1.887 -6.034 11.936 1.00 97.81 94 GLU A CA 1
ATOM 765 C C . GLU A 1 94 ? 2.701 -6.039 13.241 1.00 97.81 94 GLU A C 1
ATOM 767 O O . GLU A 1 94 ? 2.480 -6.872 14.116 1.00 97.81 94 GLU A O 1
ATOM 772 N N . ASN A 1 95 ? 3.587 -5.055 13.421 1.00 96.62 95 ASN A N 1
ATOM 773 C CA . ASN A 1 95 ? 4.380 -4.865 14.639 1.00 96.62 95 ASN A CA 1
ATOM 774 C C . ASN A 1 95 ? 3.629 -4.139 15.775 1.00 96.62 95 ASN A C 1
ATOM 776 O O . ASN A 1 95 ? 4.252 -3.698 16.744 1.00 96.62 95 ASN A O 1
ATOM 780 N N . GLY A 1 96 ? 2.312 -3.948 15.653 1.00 96.19 96 GLY A N 1
ATOM 781 C CA . GLY A 1 96 ? 1.475 -3.306 16.671 1.00 96.19 96 GLY A CA 1
ATOM 782 C C . GLY A 1 96 ? 1.714 -1.802 16.850 1.00 96.19 96 GLY A C 1
ATOM 783 O O . GLY A 1 96 ? 1.210 -1.211 17.806 1.00 96.19 96 GLY A O 1
ATOM 784 N N . ARG A 1 97 ? 2.465 -1.163 15.945 1.00 96.19 97 ARG A N 1
ATOM 785 C CA . ARG A 1 97 ? 2.847 0.258 16.008 1.00 96.19 97 ARG A CA 1
ATOM 786 C C . ARG A 1 97 ? 2.505 0.982 14.699 1.00 96.19 97 ARG A C 1
ATOM 788 O O . ARG A 1 97 ? 3.411 1.517 14.064 1.00 96.19 97 ARG A O 1
ATOM 795 N N . PRO A 1 98 ? 1.231 0.979 14.257 1.00 96.50 98 PRO A N 1
ATOM 796 C CA . PRO A 1 98 ? 0.844 1.629 13.008 1.00 96.50 98 PRO A CA 1
ATOM 797 C C . PRO A 1 98 ? 1.196 3.122 13.042 1.00 96.50 98 PRO A C 1
ATOM 799 O O . PRO A 1 98 ? 0.926 3.797 14.034 1.00 96.50 98 PRO A O 1
ATOM 802 N N . ALA A 1 99 ? 1.761 3.619 11.944 1.00 96.25 99 ALA A N 1
ATOM 803 C CA . ALA A 1 99 ? 2.147 5.013 11.750 1.00 96.25 99 ALA A CA 1
ATOM 804 C C . ALA A 1 99 ? 1.791 5.446 10.325 1.00 96.25 99 ALA A C 1
ATOM 806 O O . ALA A 1 99 ? 1.906 4.639 9.400 1.00 96.25 99 ALA A O 1
ATOM 807 N N . PHE A 1 100 ? 1.388 6.703 10.123 1.00 95.44 100 PHE A N 1
ATOM 808 C CA . PHE A 1 100 ? 1.014 7.207 8.790 1.00 95.44 100 PHE A CA 1
ATOM 809 C C . PHE A 1 100 ? 1.663 8.550 8.437 1.00 95.44 100 PHE A C 1
ATOM 811 O O . PHE A 1 100 ? 1.719 8.916 7.246 1.00 95.44 100 PHE A O 1
ATOM 818 N N . ALA A 1 101 ? 2.199 9.253 9.441 1.00 93.56 101 ALA A N 1
ATOM 819 C CA . ALA A 1 101 ? 2.920 10.500 9.268 1.00 93.56 101 ALA A CA 1
ATOM 820 C C . ALA A 1 101 ? 4.181 10.293 8.403 1.00 93.56 101 ALA A C 1
ATOM 822 O O . ALA A 1 101 ? 4.940 9.347 8.620 1.00 93.56 101 ALA A O 1
ATOM 823 N N . PRO A 1 102 ? 4.458 11.175 7.421 1.00 93.94 102 PRO A N 1
ATOM 824 C CA . PRO A 1 102 ? 5.613 11.031 6.532 1.00 93.94 102 PRO A CA 1
ATOM 825 C C . PRO A 1 102 ? 6.958 10.883 7.251 1.00 93.94 102 PRO A C 1
ATOM 827 O O . PRO A 1 102 ? 7.798 10.111 6.804 1.00 93.94 102 PRO A O 1
ATOM 830 N N . THR A 1 103 ? 7.157 11.604 8.354 1.00 94.75 103 THR A N 1
ATOM 831 C CA . THR A 1 103 ? 8.388 11.571 9.156 1.00 94.75 103 THR A CA 1
ATOM 832 C C . THR A 1 103 ? 8.565 10.246 9.890 1.00 94.75 103 THR A C 1
ATOM 834 O O . THR A 1 103 ? 9.665 9.704 9.902 1.00 94.75 103 THR A O 1
ATOM 837 N N . GLU A 1 104 ? 7.490 9.688 10.445 1.00 95.62 104 GLU A N 1
ATOM 838 C CA . GLU A 1 104 ? 7.510 8.381 11.114 1.00 95.62 104 GLU A CA 1
ATOM 839 C C . GLU A 1 104 ? 7.767 7.253 10.112 1.00 95.62 104 GLU A C 1
ATOM 841 O O . GLU A 1 104 ? 8.602 6.382 10.350 1.00 95.62 104 GLU A O 1
ATOM 846 N N . LEU A 1 105 ? 7.124 7.315 8.941 1.00 96.88 105 LEU A N 1
ATOM 847 C CA . LEU A 1 105 ? 7.388 6.374 7.854 1.00 96.88 105 LEU A CA 1
ATOM 848 C C . LEU A 1 105 ? 8.835 6.480 7.354 1.00 96.88 105 LEU A C 1
ATOM 850 O O . LEU A 1 105 ? 9.468 5.460 7.101 1.00 96.88 105 LEU A O 1
ATOM 854 N N . ALA A 1 106 ? 9.373 7.696 7.219 1.00 96.75 106 ALA A N 1
ATOM 855 C CA . ALA A 1 106 ? 10.755 7.910 6.794 1.00 96.75 106 ALA A CA 1
ATOM 856 C C . ALA A 1 106 ? 11.765 7.358 7.811 1.00 96.75 106 ALA A C 1
ATOM 858 O O . ALA A 1 106 ? 12.775 6.781 7.412 1.00 96.75 106 ALA A O 1
ATOM 859 N N . ALA A 1 107 ? 11.472 7.479 9.110 1.00 96.75 107 ALA A N 1
ATOM 860 C CA . ALA A 1 107 ? 12.275 6.871 10.167 1.00 96.75 107 ALA A CA 1
ATOM 861 C C . ALA A 1 107 ? 12.232 5.333 10.115 1.00 96.75 107 ALA A C 1
ATOM 863 O O . ALA A 1 107 ? 13.248 4.683 10.354 1.00 96.75 107 ALA A O 1
ATOM 864 N N . ALA A 1 108 ? 11.080 4.750 9.770 1.00 96.56 108 ALA A N 1
ATOM 865 C CA . ALA A 1 108 ? 10.914 3.304 9.633 1.00 96.56 108 ALA A CA 1
ATOM 866 C C . ALA A 1 108 ? 11.515 2.727 8.336 1.00 96.56 108 ALA A C 1
ATOM 868 O O . ALA A 1 108 ? 11.858 1.548 8.304 1.00 96.56 108 ALA A O 1
ATOM 869 N N . ALA A 1 109 ? 11.676 3.537 7.285 1.00 96.25 109 ALA A N 1
ATOM 870 C CA . ALA A 1 109 ? 12.244 3.124 6.000 1.00 96.25 109 ALA A CA 1
ATOM 871 C C . ALA A 1 109 ? 13.380 4.060 5.531 1.00 96.25 109 ALA A C 1
ATOM 873 O O . ALA A 1 109 ? 13.209 4.787 4.545 1.00 96.25 109 ALA A O 1
ATOM 874 N N . PRO A 1 110 ? 14.568 4.031 6.174 1.00 94.69 110 PRO A N 1
ATOM 875 C CA . PRO A 1 110 ? 15.647 4.986 5.899 1.00 94.69 110 PRO A CA 1
ATOM 876 C C . PRO A 1 110 ? 16.112 5.026 4.435 1.00 94.69 110 PRO A C 1
ATOM 878 O O . PRO A 1 110 ? 16.362 6.105 3.902 1.00 94.69 110 PRO A O 1
ATOM 881 N N . LEU A 1 111 ? 16.160 3.879 3.743 1.00 93.25 111 LEU A N 1
ATOM 882 C CA . LEU A 1 111 ? 16.541 3.813 2.321 1.00 93.25 111 LEU A CA 1
ATOM 883 C C . LEU A 1 111 ? 15.582 4.573 1.393 1.00 93.25 111 LEU A C 1
ATOM 885 O O . LEU A 1 111 ? 15.976 5.017 0.314 1.00 93.25 111 LEU A O 1
ATOM 889 N N . ALA A 1 112 ? 14.326 4.726 1.810 1.00 94.00 112 ALA A N 1
ATOM 890 C CA . ALA A 1 112 ? 13.277 5.401 1.060 1.00 94.00 112 ALA A CA 1
ATOM 891 C C . ALA A 1 112 ? 12.800 6.696 1.744 1.00 94.00 112 ALA A C 1
ATOM 893 O O . ALA A 1 112 ? 11.782 7.261 1.339 1.00 94.00 112 ALA A O 1
ATOM 894 N N . ALA A 1 113 ? 13.535 7.201 2.742 1.00 94.25 113 ALA A N 1
ATOM 895 C CA . ALA A 1 113 ? 13.151 8.376 3.522 1.0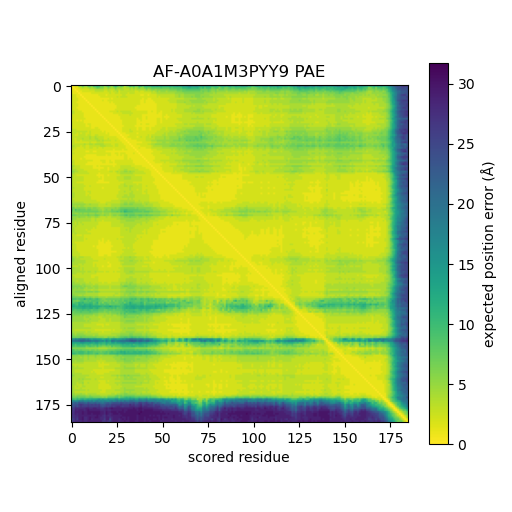0 94.25 113 ALA A CA 1
ATOM 896 C C . ALA A 1 113 ? 12.839 9.588 2.629 1.00 94.25 113 ALA A C 1
ATOM 898 O O . ALA A 1 113 ? 11.773 10.191 2.746 1.00 94.25 113 ALA A O 1
ATOM 899 N N . ASP A 1 114 ? 13.699 9.879 1.651 1.00 90.38 114 ASP A N 1
ATOM 900 C CA . ASP A 1 114 ? 13.500 10.996 0.721 1.00 90.38 114 ASP A CA 1
ATOM 901 C C . ASP A 1 114 ? 12.239 10.856 -0.139 1.00 90.38 114 ASP A C 1
ATOM 903 O O . ASP A 1 114 ? 11.601 11.862 -0.448 1.00 90.38 114 ASP A O 1
ATOM 907 N N . LEU A 1 115 ? 11.850 9.632 -0.519 1.00 90.62 115 LEU A N 1
ATOM 908 C CA . LEU A 1 115 ? 10.604 9.386 -1.257 1.00 90.62 115 LEU A CA 1
ATOM 909 C C . LEU A 1 115 ? 9.379 9.711 -0.394 1.00 90.62 115 LEU A C 1
ATOM 911 O O . LEU A 1 115 ? 8.375 10.216 -0.898 1.00 90.62 115 LEU A O 1
ATOM 915 N N . LEU A 1 116 ? 9.465 9.429 0.905 1.00 92.94 116 LEU A N 1
ATOM 916 C CA . LEU A 1 116 ? 8.379 9.623 1.860 1.00 92.94 116 LEU A CA 1
ATOM 917 C C . LEU A 1 116 ? 8.245 11.089 2.286 1.00 92.94 116 LEU A C 1
ATOM 919 O O . LEU A 1 116 ? 7.127 11.616 2.324 1.00 92.94 116 LEU A O 1
ATOM 923 N N . VAL A 1 117 ? 9.368 11.767 2.539 1.00 90.69 117 VAL A N 1
ATOM 924 C CA . VAL A 1 117 ? 9.396 13.197 2.880 1.00 90.69 117 VAL A CA 1
ATOM 925 C C . VAL A 1 117 ? 9.015 14.043 1.664 1.00 90.69 117 VAL A C 1
ATOM 927 O O . VAL A 1 117 ? 8.077 14.839 1.736 1.00 90.69 117 VAL A O 1
ATOM 930 N N . ASN A 1 118 ? 9.639 13.801 0.507 1.00 87.44 118 ASN A N 1
ATOM 931 C CA . ASN A 1 118 ? 9.396 14.557 -0.726 1.00 87.44 118 ASN A CA 1
ATOM 932 C C . ASN A 1 118 ? 8.297 13.932 -1.600 1.00 87.44 118 ASN A C 1
ATOM 934 O O . ASN A 1 118 ? 8.375 13.955 -2.827 1.00 87.44 118 ASN A O 1
ATOM 938 N N . ARG A 1 119 ? 7.228 13.402 -0.991 1.00 83.00 119 ARG A N 1
ATOM 939 C CA . ARG A 1 119 ? 6.150 12.651 -1.675 1.00 83.00 119 ARG A CA 1
ATOM 940 C C . ARG A 1 119 ? 5.440 13.380 -2.825 1.00 83.00 119 ARG A C 1
ATOM 942 O O . ARG A 1 119 ? 4.737 12.749 -3.610 1.00 83.00 119 ARG A O 1
ATOM 949 N N . HIS A 1 120 ? 5.564 14.705 -2.897 1.00 86.12 120 HIS A N 1
ATOM 950 C CA . HIS A 1 120 ? 4.956 15.538 -3.939 1.00 86.12 120 HIS A CA 1
ATOM 951 C C . HIS A 1 120 ? 5.894 15.820 -5.122 1.00 86.12 120 HIS A C 1
ATOM 953 O O . HIS A 1 120 ? 5.469 16.450 -6.095 1.00 86.12 120 HIS A O 1
ATOM 959 N N . GLN A 1 121 ? 7.144 15.349 -5.069 1.00 85.94 121 GLN A N 1
ATOM 960 C CA . GLN A 1 121 ? 8.071 15.468 -6.186 1.00 85.94 121 GLN A CA 1
ATOM 961 C C . GLN A 1 121 ? 7.540 14.719 -7.412 1.00 85.94 121 GLN A C 1
ATOM 963 O O . GLN A 1 121 ? 6.886 13.682 -7.307 1.00 85.94 121 GLN A O 1
ATOM 968 N N . ARG A 1 122 ? 7.806 15.270 -8.595 1.00 83.81 122 ARG A N 1
ATOM 969 C CA . ARG A 1 122 ? 7.363 14.693 -9.877 1.00 83.81 122 ARG A CA 1
ATOM 970 C C . ARG A 1 122 ? 8.519 14.231 -10.752 1.00 83.81 122 ARG A C 1
ATOM 972 O O . ARG A 1 122 ? 8.288 13.554 -11.750 1.00 83.81 122 ARG A 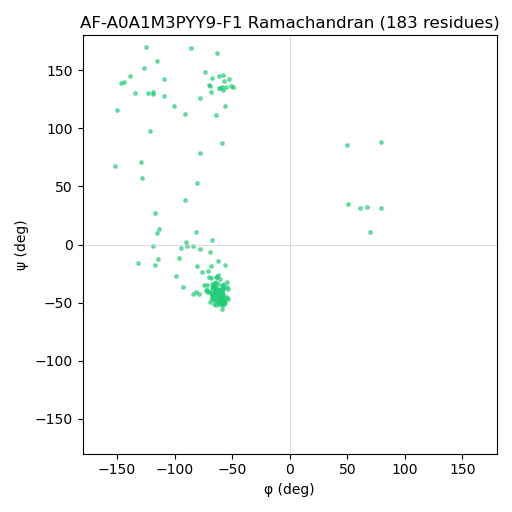O 1
ATOM 979 N N . ARG A 1 123 ? 9.744 14.622 -10.395 1.00 86.00 123 ARG A N 1
ATOM 980 C CA . ARG A 1 123 ? 10.948 14.278 -11.139 1.00 86.00 123 ARG A CA 1
ATOM 981 C C . ARG A 1 123 ? 11.337 12.845 -10.809 1.00 86.00 123 ARG A C 1
ATOM 983 O O . ARG A 1 123 ? 11.483 12.502 -9.643 1.00 86.00 123 ARG A O 1
ATOM 990 N N . LEU A 1 124 ? 11.500 12.042 -11.850 1.00 87.31 124 LEU A N 1
ATOM 991 C CA . LEU A 1 124 ? 12.070 10.709 -11.761 1.00 87.31 124 LEU A CA 1
ATOM 992 C C . LEU A 1 124 ? 13.524 10.801 -12.221 1.00 87.31 124 LEU A C 1
ATOM 994 O O . LEU A 1 124 ? 13.779 11.193 -13.358 1.00 87.31 124 LEU A O 1
ATOM 998 N N . ASP A 1 125 ? 14.464 10.462 -11.348 1.00 88.94 125 ASP A N 1
ATOM 999 C CA . ASP A 1 125 ? 15.887 10.404 -11.676 1.00 88.94 125 ASP A CA 1
ATOM 1000 C C . ASP A 1 125 ? 16.485 9.028 -11.345 1.00 88.94 125 ASP A C 1
ATOM 1002 O O . ASP A 1 125 ? 15.840 8.158 -10.750 1.00 88.94 125 ASP A O 1
ATOM 1006 N N . VAL A 1 126 ? 17.720 8.810 -11.796 1.00 90.00 126 VAL A N 1
ATOM 1007 C CA . VAL A 1 126 ? 18.429 7.534 -11.631 1.00 90.00 126 VAL A CA 1
ATOM 1008 C C . VAL A 1 126 ? 18.647 7.209 -10.151 1.00 90.00 126 VAL A C 1
ATOM 1010 O O . VAL A 1 126 ? 18.436 6.068 -9.742 1.00 90.00 126 VAL A O 1
ATOM 1013 N N . ALA A 1 127 ? 18.995 8.207 -9.334 1.00 91.62 127 ALA A N 1
ATOM 1014 C CA . ALA A 1 127 ? 19.246 8.024 -7.907 1.00 91.62 127 ALA A CA 1
ATOM 1015 C C . ALA A 1 127 ? 17.977 7.604 -7.150 1.00 91.62 127 ALA A C 1
ATOM 1017 O O . ALA A 1 127 ? 18.032 6.786 -6.232 1.00 91.62 127 ALA A O 1
ATOM 1018 N N . MET A 1 128 ? 16.819 8.139 -7.531 1.00 91.62 128 MET A N 1
ATOM 1019 C CA . MET A 1 128 ? 15.521 7.746 -6.996 1.00 91.62 128 MET A CA 1
ATOM 1020 C C . MET A 1 128 ? 15.187 6.299 -7.350 1.00 91.62 128 MET A C 1
ATOM 1022 O O . MET A 1 128 ? 14.815 5.532 -6.464 1.00 91.62 128 MET A O 1
ATOM 1026 N N . ARG A 1 129 ? 15.356 5.908 -8.622 1.00 92.62 129 ARG A N 1
ATOM 1027 C CA . ARG A 1 129 ? 15.126 4.521 -9.064 1.00 92.62 129 ARG A CA 1
ATOM 1028 C C . ARG A 1 129 ? 16.031 3.541 -8.321 1.00 92.62 129 ARG A C 1
ATOM 1030 O O . ARG A 1 129 ? 15.558 2.516 -7.845 1.00 92.62 129 ARG A O 1
ATOM 1037 N N . GLN A 1 130 ? 17.309 3.882 -8.166 1.00 93.06 130 GLN A N 1
ATOM 1038 C CA . GLN A 1 130 ? 18.273 3.044 -7.456 1.00 93.06 130 GLN A CA 1
ATOM 1039 C C . GLN A 1 130 ? 17.903 2.860 -5.980 1.00 93.06 130 GLN A C 1
ATOM 1041 O O . GLN A 1 130 ? 17.903 1.731 -5.496 1.00 93.06 130 GLN A O 1
ATOM 1046 N N . ARG A 1 131 ? 17.540 3.939 -5.277 1.00 93.44 131 ARG A N 1
ATOM 1047 C CA . ARG A 1 131 ? 17.103 3.869 -3.873 1.00 93.44 131 ARG A CA 1
ATOM 1048 C C . ARG A 1 131 ? 15.808 3.085 -3.707 1.00 93.44 131 ARG A C 1
ATOM 1050 O O . ARG A 1 131 ? 15.699 2.266 -2.802 1.00 93.44 131 ARG A O 1
ATOM 1057 N N . PHE A 1 132 ? 14.854 3.279 -4.616 1.00 95.06 132 PHE A N 1
ATOM 1058 C CA . PHE A 1 132 ? 13.621 2.498 -4.638 1.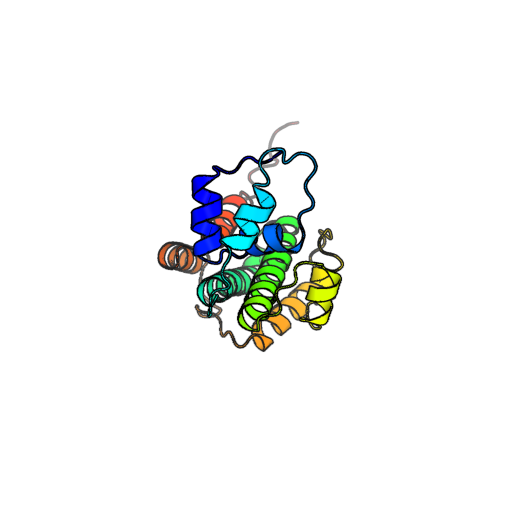00 95.06 132 PHE A CA 1
ATOM 1059 C C . PHE A 1 132 ? 13.897 1.000 -4.831 1.00 95.06 132 PHE A C 1
ATOM 1061 O O . PHE A 1 132 ? 13.368 0.182 -4.085 1.00 95.06 132 PHE A O 1
ATOM 1068 N N . ARG A 1 133 ? 14.785 0.633 -5.764 1.00 94.50 133 ARG A N 1
ATOM 1069 C CA . ARG A 1 133 ? 15.216 -0.759 -5.956 1.00 94.50 133 ARG A CA 1
ATOM 1070 C C . ARG A 1 133 ? 15.892 -1.331 -4.711 1.00 94.50 133 ARG A C 1
ATOM 1072 O O . ARG A 1 133 ? 15.555 -2.434 -4.297 1.00 94.50 133 ARG A O 1
ATOM 1079 N N . GLN A 1 134 ? 16.822 -0.593 -4.104 1.00 94.69 134 GLN A N 1
ATOM 1080 C CA . GLN A 1 134 ? 17.502 -1.019 -2.875 1.00 94.69 134 GLN A CA 1
ATOM 1081 C C . GLN A 1 134 ? 16.507 -1.260 -1.736 1.00 94.69 134 GLN A C 1
ATOM 1083 O O . GLN A 1 134 ? 16.609 -2.272 -1.048 1.00 94.69 134 GLN A O 1
ATOM 1088 N N . TYR A 1 135 ? 15.516 -0.378 -1.590 1.00 96.00 135 TYR A N 1
ATOM 1089 C CA . TYR A 1 135 ? 14.415 -0.569 -0.655 1.00 96.00 135 TYR A CA 1
ATOM 1090 C C . TYR A 1 135 ? 13.653 -1.875 -0.941 1.00 96.00 135 TYR A C 1
ATOM 1092 O O . TYR A 1 135 ? 13.553 -2.717 -0.056 1.00 96.00 135 TYR A O 1
ATOM 1100 N N . LEU A 1 136 ? 13.205 -2.119 -2.181 1.00 95.00 136 LEU A N 1
ATOM 1101 C CA . LEU A 1 136 ? 12.499 -3.363 -2.536 1.00 95.00 136 LEU A CA 1
ATOM 1102 C C . LEU A 1 136 ? 13.319 -4.630 -2.243 1.00 95.00 136 LEU A C 1
ATOM 1104 O O . LEU A 1 136 ? 12.762 -5.631 -1.790 1.00 95.00 136 LEU A O 1
ATOM 1108 N N . MET A 1 137 ? 14.633 -4.582 -2.483 1.00 93.00 137 MET A N 1
ATOM 1109 C CA . MET A 1 137 ? 15.547 -5.682 -2.165 1.00 93.00 137 MET A CA 1
ATOM 1110 C C . MET A 1 137 ? 15.665 -5.912 -0.653 1.00 93.00 137 MET A C 1
ATOM 1112 O O . MET A 1 137 ? 15.626 -7.062 -0.219 1.00 93.00 137 MET A O 1
ATOM 1116 N N . GLN A 1 138 ? 15.778 -4.843 0.149 1.00 92.56 138 GLN A N 1
ATOM 1117 C CA . GLN A 1 138 ? 15.859 -4.940 1.611 1.00 92.56 138 GLN A CA 1
ATOM 1118 C C . GLN A 1 138 ? 14.591 -5.549 2.213 1.00 92.56 138 GLN A C 1
ATOM 1120 O O . GLN A 1 138 ? 14.687 -6.358 3.131 1.00 92.56 138 GLN A O 1
ATOM 1125 N N . GLU A 1 139 ? 13.416 -5.211 1.681 1.00 88.50 139 GLU A N 1
ATOM 1126 C CA . GLU A 1 139 ? 12.144 -5.720 2.202 1.00 88.50 139 GLU A CA 1
ATOM 1127 C C . GLU A 1 139 ? 11.956 -7.239 1.992 1.00 88.50 139 GLU A C 1
ATOM 1129 O O . GLU A 1 139 ? 10.917 -7.800 2.343 1.00 88.50 139 GLU A O 1
ATOM 1134 N N . GLY A 1 140 ? 12.956 -7.946 1.451 1.00 74.25 140 GLY A N 1
ATOM 1135 C CA . GLY A 1 140 ? 12.991 -9.410 1.402 1.00 74.25 140 GLY A CA 1
ATOM 1136 C C . GLY A 1 140 ? 12.127 -9.984 0.286 1.00 74.25 140 GLY A C 1
ATOM 1137 O O . GLY A 1 140 ? 11.521 -11.044 0.431 1.00 74.25 140 GLY A O 1
ATOM 1138 N N . GLY A 1 141 ? 12.000 -9.249 -0.816 1.00 70.69 141 GLY A N 1
ATOM 1139 C CA . GLY A 1 141 ? 11.137 -9.611 -1.923 1.00 70.69 141 GLY A CA 1
ATOM 1140 C C . GLY A 1 141 ? 11.871 -9.768 -3.228 1.00 70.69 141 GLY A C 1
ATOM 1141 O O . GLY A 1 141 ? 12.038 -8.777 -3.929 1.00 70.69 141 GLY A O 1
ATOM 1142 N N . SER A 1 142 ? 12.214 -10.997 -3.605 1.00 79.88 142 SER A N 1
ATOM 1143 C CA . SER A 1 142 ? 12.547 -11.271 -5.003 1.00 79.88 142 SER A CA 1
ATOM 1144 C C . SER A 1 142 ? 11.359 -10.896 -5.901 1.00 79.88 142 SER A C 1
ATOM 1146 O O . SER A 1 142 ? 10.207 -11.040 -5.474 1.00 79.88 142 SER A O 1
ATOM 1148 N N . PRO A 1 143 ? 11.609 -10.414 -7.128 1.00 84.69 143 PRO A N 1
ATOM 1149 C CA . PRO A 1 143 ? 10.559 -10.229 -8.118 1.00 84.69 143 PRO A CA 1
ATOM 1150 C C . PRO A 1 143 ? 9.721 -11.503 -8.280 1.00 84.69 143 PRO A C 1
ATOM 1152 O O . PRO A 1 143 ? 10.269 -12.601 -8.361 1.00 84.69 143 PRO A O 1
ATOM 1155 N N . ALA A 1 144 ? 8.395 -11.361 -8.349 1.00 87.56 144 ALA A N 1
ATOM 1156 C CA . ALA A 1 144 ? 7.495 -12.485 -8.621 1.00 87.56 144 ALA A CA 1
ATOM 1157 C C . ALA A 1 144 ? 7.634 -13.022 -10.058 1.00 87.56 144 ALA A C 1
ATOM 1159 O O . ALA A 1 144 ? 7.203 -14.136 -10.352 1.00 87.56 144 ALA A O 1
ATOM 1160 N N . LEU A 1 145 ? 8.210 -12.216 -10.951 1.00 93.31 145 LEU A N 1
ATOM 1161 C CA . LEU A 1 145 ? 8.445 -12.521 -12.356 1.00 93.31 145 LEU A CA 1
ATOM 1162 C C . LEU A 1 145 ? 9.924 -12.289 -12.701 1.00 93.31 145 LEU A C 1
ATOM 1164 O O . LEU A 1 145 ? 10.564 -11.446 -12.070 1.00 93.31 145 LEU A O 1
ATOM 1168 N N . PRO A 1 146 ? 10.476 -13.005 -13.695 1.00 91.81 146 PRO A N 1
ATOM 1169 C CA . PRO A 1 146 ? 11.844 -12.787 -14.153 1.00 91.81 146 PRO A CA 1
ATOM 1170 C C . PRO A 1 146 ? 12.024 -11.380 -14.740 1.00 91.81 146 PRO A C 1
ATOM 1172 O O . PRO A 1 146 ? 11.060 -10.686 -15.065 1.00 91.81 146 PRO A O 1
ATOM 1175 N N . ARG A 1 147 ? 13.279 -10.951 -14.897 1.00 85.94 147 ARG A N 1
ATOM 1176 C CA . ARG A 1 147 ? 13.615 -9.601 -15.376 1.00 85.94 147 ARG A CA 1
ATOM 1177 C C . ARG A 1 147 ? 13.132 -9.345 -16.808 1.00 85.94 147 ARG A C 1
ATOM 1179 O O . ARG A 1 147 ? 12.874 -8.202 -17.168 1.00 85.94 147 ARG A O 1
ATOM 1186 N N . GLU A 1 148 ? 13.024 -10.401 -17.605 1.00 90.44 148 GLU A N 1
ATOM 1187 C CA . GLU A 1 148 ? 12.593 -10.389 -19.003 1.00 90.44 148 GLU A CA 1
ATOM 1188 C C . GLU A 1 148 ? 11.064 -10.402 -19.158 1.00 90.44 148 GLU A C 1
ATOM 1190 O O . GLU A 1 148 ? 10.568 -10.389 -20.284 1.00 90.44 148 GLU A O 1
ATOM 1195 N N . ALA A 1 149 ? 10.315 -10.446 -18.050 1.00 94.81 149 ALA A N 1
ATOM 1196 C CA . ALA A 1 149 ? 8.861 -10.445 -18.082 1.00 94.81 149 ALA A CA 1
ATOM 1197 C C . ALA A 1 149 ? 8.320 -9.213 -18.812 1.00 94.81 149 A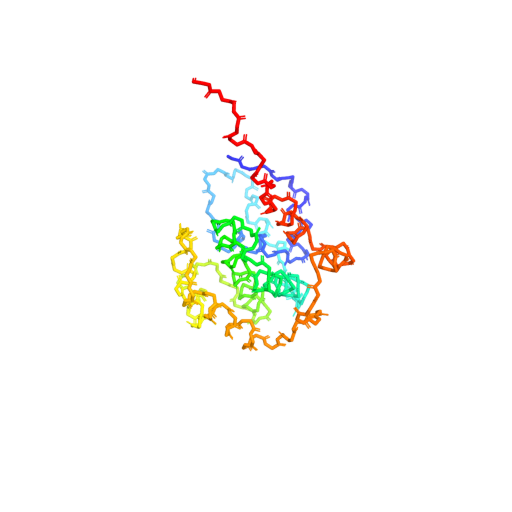LA A C 1
ATOM 1199 O O . ALA A 1 149 ? 8.831 -8.100 -18.691 1.00 94.81 149 ALA A O 1
ATOM 1200 N N . THR A 1 150 ? 7.266 -9.428 -19.583 1.00 95.00 150 THR A N 1
ATOM 1201 C CA . THR A 1 150 ? 6.610 -8.397 -20.374 1.00 95.00 150 THR A CA 1
ATOM 1202 C C . THR A 1 150 ? 5.567 -7.642 -19.551 1.00 95.00 150 THR A C 1
ATOM 1204 O O . THR A 1 150 ? 5.154 -8.053 -18.464 1.00 95.00 150 THR A O 1
ATOM 1207 N N . LEU A 1 151 ? 5.068 -6.533 -20.106 1.00 93.31 151 LEU A N 1
ATOM 1208 C CA . LEU A 1 151 ? 3.931 -5.815 -19.529 1.00 93.31 151 LEU A CA 1
ATOM 1209 C C . LEU A 1 151 ? 2.693 -6.718 -19.397 1.00 93.31 151 LEU A C 1
ATOM 1211 O O . LEU A 1 151 ? 1.957 -6.596 -18.417 1.00 93.31 151 LEU A O 1
ATOM 1215 N N . GLU A 1 152 ? 2.477 -7.631 -20.347 1.00 94.94 152 GLU A N 1
ATOM 1216 C CA . GLU A 1 152 ? 1.333 -8.545 -20.322 1.00 94.94 152 GLU A CA 1
ATOM 1217 C C . GLU A 1 152 ? 1.483 -9.622 -19.240 1.00 94.94 152 GLU A C 1
ATOM 1219 O O . GLU A 1 152 ? 0.510 -9.937 -18.557 1.00 94.94 152 GLU A O 1
ATOM 1224 N N . ASP A 1 153 ? 2.706 -10.090 -18.971 1.00 97.31 153 ASP A N 1
ATOM 1225 C CA . ASP A 1 153 ? 2.973 -11.001 -17.849 1.00 97.31 153 ASP A CA 1
ATOM 1226 C C . ASP A 1 153 ? 2.619 -10.347 -16.504 1.00 97.31 153 ASP A C 1
ATOM 1228 O O . ASP A 1 153 ? 1.966 -10.955 -15.649 1.00 97.31 153 ASP A O 1
ATOM 1232 N N . TYR A 1 154 ? 2.980 -9.071 -16.327 1.00 96.75 154 TYR A N 1
ATOM 1233 C CA . TYR A 1 154 ? 2.589 -8.300 -15.145 1.00 96.75 154 TYR A CA 1
ATOM 1234 C C . TYR A 1 154 ? 1.085 -8.025 -15.091 1.00 96.75 154 TYR A C 1
ATOM 1236 O O . TYR A 1 154 ? 0.495 -8.083 -14.010 1.00 96.75 154 TYR A O 1
ATOM 1244 N N . ARG A 1 155 ? 0.429 -7.768 -16.231 1.00 96.75 155 ARG A N 1
ATOM 1245 C CA . ARG A 1 155 ? -1.035 -7.645 -16.282 1.00 96.75 155 ARG A CA 1
ATOM 1246 C C . ARG A 1 155 ? -1.694 -8.938 -15.803 1.00 96.75 155 ARG A C 1
ATOM 1248 O O . ARG A 1 155 ? -2.547 -8.879 -14.915 1.00 96.75 155 ARG A O 1
ATOM 1255 N N . ALA A 1 156 ? -1.271 -10.087 -16.326 1.00 97.75 156 ALA A N 1
ATOM 1256 C CA . ALA A 1 156 ? -1.774 -11.397 -15.927 1.00 97.75 156 ALA A CA 1
ATOM 1257 C C . ALA A 1 156 ? -1.536 -11.669 -14.431 1.00 97.75 156 ALA A C 1
ATOM 1259 O O . ALA A 1 156 ? -2.449 -12.118 -13.729 1.00 97.75 156 ALA A O 1
ATOM 1260 N N . LEU A 1 157 ? -0.350 -11.326 -13.911 1.00 97.56 157 LEU A N 1
ATOM 1261 C CA . LEU A 1 157 ? -0.049 -11.386 -12.478 1.00 97.56 157 LEU A CA 1
ATOM 1262 C C . LEU A 1 157 ? -1.033 -10.539 -11.664 1.00 97.56 157 LEU A C 1
ATOM 1264 O O . LEU A 1 157 ? -1.611 -11.041 -10.701 1.00 97.56 157 LEU A O 1
ATOM 1268 N N . PHE A 1 158 ? -1.254 -9.278 -12.042 1.00 97.94 158 PHE A N 1
ATOM 1269 C CA . PHE A 1 158 ? -2.126 -8.373 -11.295 1.00 97.94 158 PHE A CA 1
ATOM 1270 C C . PHE A 1 158 ? -3.600 -8.780 -11.338 1.00 97.94 158 PHE A C 1
ATOM 1272 O O . PHE A 1 158 ? -4.294 -8.608 -10.334 1.00 97.94 158 PHE A O 1
ATOM 1279 N N . VAL A 1 159 ? -4.079 -9.355 -12.447 1.00 98.00 159 VAL A N 1
ATOM 1280 C CA . VAL A 1 159 ? -5.413 -9.972 -12.504 1.00 98.00 159 VAL A CA 1
ATOM 1281 C C . VAL A 1 159 ? -5.488 -11.125 -11.506 1.00 98.00 159 VAL A C 1
ATOM 1283 O O . VAL A 1 159 ? -6.372 -11.139 -10.649 1.00 98.00 159 VAL A O 1
ATOM 1286 N N . ARG A 1 160 ? -4.520 -12.049 -11.555 1.00 97.62 160 ARG A N 1
ATOM 1287 C CA . ARG A 1 160 ? -4.480 -13.236 -10.690 1.00 97.62 160 ARG A CA 1
ATOM 1288 C C . ARG A 1 160 ? -4.412 -12.887 -9.201 1.00 97.62 160 ARG A C 1
ATOM 1290 O O . ARG A 1 160 ? -5.069 -13.537 -8.397 1.00 97.62 160 ARG A O 1
ATOM 1297 N N . THR A 1 161 ? -3.639 -11.870 -8.818 1.00 96.12 161 THR A N 1
ATOM 1298 C CA . THR A 1 161 ? -3.478 -11.452 -7.411 1.00 96.12 161 THR A CA 1
ATOM 1299 C C . THR A 1 161 ? -4.514 -10.419 -6.958 1.00 96.12 161 THR A C 1
ATOM 1301 O O . THR A 1 161 ? -4.513 -9.990 -5.797 1.00 96.12 161 THR A O 1
ATOM 1304 N N . GLY A 1 162 ? -5.407 -9.987 -7.855 1.00 97.12 162 GLY A N 1
ATOM 1305 C CA . GLY A 1 162 ? -6.374 -8.924 -7.591 1.00 97.12 162 GLY A CA 1
ATOM 1306 C C . GLY A 1 162 ? -5.713 -7.583 -7.249 1.00 97.12 162 GLY A C 1
ATOM 1307 O O . GLY A 1 162 ? -6.256 -6.815 -6.449 1.00 97.12 162 GLY A O 1
ATOM 1308 N N . ASN A 1 163 ? -4.531 -7.305 -7.804 1.00 97.69 163 ASN A N 1
ATOM 1309 C CA . ASN A 1 163 ? -3.790 -6.065 -7.596 1.00 97.69 163 ASN A CA 1
ATOM 1310 C C . ASN A 1 163 ? -4.383 -4.932 -8.447 1.00 97.69 163 ASN A C 1
ATOM 1312 O O . ASN A 1 163 ? -3.866 -4.555 -9.500 1.00 97.69 163 ASN A O 1
ATOM 1316 N N . LYS A 1 164 ? -5.495 -4.367 -7.967 1.00 97.00 164 LYS A N 1
ATOM 1317 C CA . LYS A 1 164 ? -6.229 -3.288 -8.653 1.00 97.00 164 LYS A CA 1
ATOM 1318 C C . LYS A 1 164 ? -5.354 -2.064 -8.934 1.00 97.00 164 LYS A C 1
ATOM 1320 O O . LYS A 1 164 ? -5.528 -1.403 -9.953 1.00 97.00 164 LYS A O 1
ATOM 1325 N N . VAL A 1 165 ? -4.412 -1.757 -8.041 1.00 96.75 165 VAL A N 1
ATOM 1326 C CA . VAL A 1 165 ? -3.497 -0.618 -8.192 1.00 96.75 165 VAL A CA 1
ATOM 1327 C C . VAL A 1 165 ? -2.510 -0.867 -9.331 1.00 96.75 165 VAL A C 1
ATOM 1329 O O . VAL A 1 165 ? -2.257 0.045 -10.122 1.00 96.75 165 VAL A O 1
ATOM 1332 N N . GLY A 1 166 ? -2.002 -2.095 -9.451 1.00 96.88 166 GLY A N 1
ATOM 1333 C CA . GLY A 1 166 ? -1.184 -2.531 -10.580 1.00 96.88 166 GLY A CA 1
ATOM 1334 C C . GLY A 1 166 ? -1.924 -2.422 -11.911 1.00 96.88 166 GLY A C 1
ATOM 1335 O O . GLY A 1 166 ? -1.442 -1.739 -12.814 1.00 96.88 166 GLY A O 1
ATOM 1336 N N . LEU A 1 167 ? -3.141 -2.968 -11.996 1.00 96.81 167 LEU A N 1
ATOM 1337 C CA . LEU A 1 167 ? -3.980 -2.888 -13.203 1.00 96.81 167 LEU A CA 1
ATOM 1338 C C . LEU A 1 167 ? -4.227 -1.441 -13.644 1.00 96.81 167 LEU A C 1
ATOM 1340 O O . LEU A 1 167 ? -3.922 -1.076 -14.777 1.00 96.81 167 LEU A O 1
ATOM 1344 N N . GLN A 1 168 ? -4.650 -0.580 -12.716 1.00 95.50 168 GLN A N 1
ATOM 1345 C CA . GLN A 1 168 ? -4.854 0.845 -12.996 1.00 95.50 168 GLN A CA 1
ATOM 1346 C C . GLN A 1 168 ? -3.573 1.559 -13.440 1.00 95.50 168 GLN A C 1
ATOM 1348 O O . GLN A 1 168 ? -3.639 2.568 -14.139 1.00 95.50 168 GLN A O 1
ATOM 1353 N N . THR A 1 169 ? -2.408 1.104 -12.972 1.00 95.44 169 THR A N 1
ATOM 1354 C CA . THR A 1 169 ? -1.118 1.687 -13.364 1.00 95.44 169 THR A CA 1
ATOM 1355 C C . THR A 1 169 ? -0.778 1.329 -14.801 1.00 95.44 169 THR A C 1
ATOM 1357 O O . THR A 1 169 ? -0.308 2.195 -15.528 1.00 95.44 169 THR A O 1
ATOM 1360 N N . ILE A 1 170 ? -1.061 0.098 -15.226 1.00 94.00 170 ILE A N 1
ATOM 1361 C CA . ILE A 1 170 ? -0.899 -0.307 -16.622 1.00 94.00 170 ILE A CA 1
ATOM 1362 C C . ILE A 1 170 ? -1.884 0.468 -17.510 1.00 94.00 170 ILE A C 1
ATOM 1364 O O . ILE A 1 170 ? -1.472 1.110 -18.469 1.00 94.00 170 ILE A O 1
ATOM 1368 N N . GLU A 1 171 ? -3.170 0.474 -17.159 1.00 90.69 171 GLU A N 1
ATOM 1369 C CA . GLU A 1 171 ? -4.237 1.100 -17.958 1.00 90.69 171 GLU A CA 1
ATOM 1370 C C . GLU A 1 171 ? -4.038 2.603 -18.181 1.00 90.69 171 GLU A C 1
ATOM 1372 O O . GLU A 1 171 ? -4.330 3.113 -19.256 1.00 90.69 171 GLU A O 1
ATOM 1377 N N . ARG A 1 172 ? -3.549 3.323 -17.166 1.00 87.12 172 ARG A N 1
ATOM 1378 C CA . ARG A 1 172 ? -3.366 4.785 -17.222 1.00 87.12 172 ARG A CA 1
ATOM 1379 C C . ARG A 1 172 ? -1.947 5.208 -17.589 1.0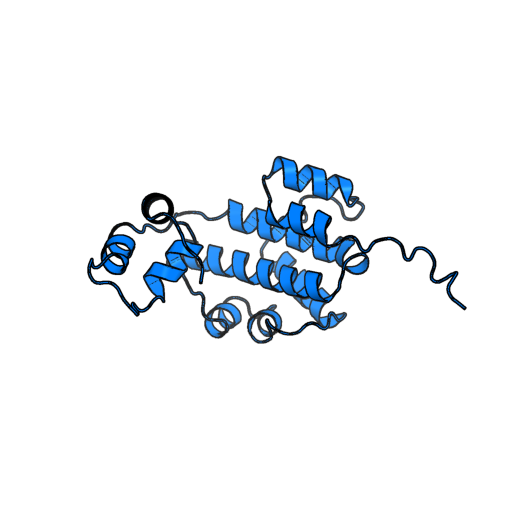0 87.12 172 ARG A C 1
ATOM 1381 O O . ARG A 1 172 ? -1.691 6.400 -17.746 1.00 87.12 172 ARG A O 1
ATOM 1388 N N . GLY A 1 173 ? -1.018 4.260 -17.584 1.00 75.62 173 GLY A N 1
ATOM 1389 C CA . GLY A 1 173 ? 0.411 4.528 -17.618 1.00 75.62 173 GLY A CA 1
ATOM 1390 C C . GLY A 1 173 ? 1.049 4.407 -18.982 1.00 75.62 173 GLY A C 1
ATOM 1391 O O . GLY A 1 173 ? 2.060 5.070 -19.211 1.00 75.62 173 GLY A O 1
ATOM 1392 N N . ILE A 1 174 ? 0.470 3.579 -19.853 1.00 72.81 174 ILE A N 1
ATOM 1393 C CA . ILE A 1 174 ? 0.906 3.441 -21.238 1.00 72.81 174 ILE A CA 1
ATOM 1394 C C . ILE A 1 174 ? 0.670 4.793 -21.904 1.00 72.81 174 ILE A C 1
ATOM 1396 O O . ILE A 1 174 ? -0.472 5.234 -22.047 1.00 72.81 174 ILE A O 1
ATOM 1400 N N . GLN A 1 175 ? 1.757 5.482 -22.253 1.00 59.84 175 GLN A N 1
ATOM 1401 C CA . GLN A 1 175 ? 1.634 6.625 -23.143 1.00 59.84 175 GLN A CA 1
ATOM 1402 C C . GLN A 1 175 ? 1.054 6.104 -24.461 1.00 59.84 175 GLN A C 1
ATOM 1404 O O . GLN A 1 175 ? 1.509 5.056 -24.930 1.00 59.84 175 GLN A O 1
ATOM 1409 N N . PRO A 1 176 ? 0.053 6.775 -25.061 1.00 48.62 176 PRO A N 1
ATOM 1410 C CA . PRO A 1 176 ? -0.260 6.481 -26.448 1.00 48.62 176 PRO A CA 1
ATOM 1411 C C . PRO A 1 176 ? 1.048 6.602 -27.245 1.00 48.62 176 PRO A C 1
ATOM 1413 O O . PRO A 1 176 ? 1.869 7.463 -26.903 1.00 48.62 176 PRO A O 1
ATOM 1416 N N . PRO A 1 177 ? 1.286 5.739 -28.251 1.00 44.19 177 PRO A N 1
ATOM 1417 C CA . PRO A 1 177 ? 2.381 5.986 -29.176 1.00 44.19 177 PRO A CA 1
ATOM 1418 C C . PRO A 1 177 ? 2.251 7.435 -29.646 1.00 44.19 177 PRO A C 1
ATOM 1420 O O . PRO A 1 177 ? 1.131 7.888 -29.895 1.00 44.19 177 PRO A O 1
ATOM 1423 N N . GLU A 1 178 ? 3.360 8.174 -29.688 1.00 45.50 178 GLU A N 1
ATOM 1424 C CA . GLU A 1 178 ? 3.406 9.477 -30.349 1.00 45.50 178 GLU A CA 1
ATOM 1425 C C . GLU A 1 178 ? 3.016 9.256 -31.817 1.00 45.50 178 GLU A C 1
ATOM 1427 O O . GLU A 1 178 ? 3.842 8.944 -32.667 1.00 45.50 178 GLU A O 1
ATOM 1432 N N . GLY A 1 179 ? 1.714 9.299 -32.080 1.00 42.72 179 GLY A N 1
ATOM 1433 C CA . GLY A 1 179 ? 1.117 9.274 -33.396 1.00 42.72 179 GLY A CA 1
ATOM 1434 C C . GLY A 1 179 ? 0.967 10.710 -33.855 1.00 42.72 179 GLY A C 1
ATOM 1435 O O . GLY A 1 179 ? 0.194 11.461 -33.266 1.00 42.72 179 GLY A O 1
ATOM 1436 N N . ASP A 1 180 ? 1.741 11.050 -34.881 1.00 39.75 180 ASP A N 1
ATOM 1437 C CA . ASP A 1 180 ? 1.527 12.149 -35.816 1.00 39.75 180 ASP A CA 1
ATOM 1438 C C . ASP A 1 180 ? 1.220 13.528 -35.215 1.00 39.75 180 ASP A C 1
ATOM 1440 O O . ASP A 1 180 ? 0.094 14.014 -35.240 1.00 39.75 180 ASP A O 1
ATOM 1444 N N . ASN A 1 181 ? 2.284 14.262 -34.877 1.00 36.25 181 ASN A N 1
ATOM 1445 C CA . ASN A 1 181 ? 2.325 15.698 -35.190 1.00 36.25 181 ASN A CA 1
ATOM 1446 C C . ASN A 1 181 ? 2.721 15.893 -36.669 1.00 36.25 181 ASN A C 1
ATOM 1448 O O . ASN A 1 181 ? 3.668 16.603 -37.001 1.00 36.25 181 ASN A O 1
ATOM 1452 N N . ALA A 1 182 ? 1.991 15.231 -37.564 1.00 44.03 182 ALA A N 1
ATOM 1453 C CA . ALA A 1 182 ? 1.859 15.632 -38.952 1.00 44.03 182 ALA A CA 1
ATOM 1454 C C . ALA A 1 182 ? 0.421 16.142 -39.110 1.00 44.03 182 ALA A C 1
ATOM 1456 O O . ALA A 1 182 ? -0.516 15.438 -38.755 1.00 44.03 182 ALA A O 1
ATOM 1457 N N . PHE A 1 183 ? 0.273 17.349 -39.660 1.00 40.59 183 PHE A N 1
ATOM 1458 C CA . PHE A 1 183 ? -0.982 18.074 -39.910 1.00 40.59 183 PHE A CA 1
ATOM 1459 C C . PHE A 1 183 ? -1.610 18.776 -38.695 1.00 40.59 183 PHE A C 1
ATOM 1461 O O . PHE A 1 183 ? -2.506 18.259 -38.047 1.00 40.59 183 PHE A O 1
ATOM 1468 N N . TYR A 1 184 ? -1.210 20.024 -38.453 1.00 35.47 184 TYR A N 1
ATOM 1469 C CA . TYR A 1 184 ? -1.896 21.181 -39.039 1.00 35.47 184 TYR A CA 1
ATOM 1470 C C . TYR A 1 184 ? -0.860 22.283 -39.305 1.00 35.47 184 TYR A C 1
ATOM 1472 O O . TYR A 1 184 ? 0.093 22.438 -38.543 1.00 35.47 184 TYR A O 1
ATOM 1480 N N . GLN A 1 185 ? -1.028 22.926 -40.461 1.00 37.59 185 GLN A N 1
ATOM 1481 C CA . GLN A 1 185 ? -0.198 23.986 -41.042 1.00 37.59 185 GLN A CA 1
ATOM 1482 C C . GLN A 1 185 ? -0.147 25.248 -40.182 1.00 37.59 185 GLN A C 1
ATOM 1484 O O . GLN A 1 185 ? -1.158 25.530 -39.499 1.00 37.59 185 GLN A O 1
#

pLDDT: mean 91.07, std 13.07, range [35.47, 98.38]

Solvent-accessible surface area (backbone atoms only — not comparable to full-atom values): 10726 Å² total; per-residue (Å²): 140,87,87,74,61,66,70,56,54,51,53,34,15,55,65,28,35,70,69,47,51,49,44,58,73,69,64,74,84,90,80,58,97,76,48,54,66,57,52,46,43,72,50,46,36,82,43,83,68,43,62,67,57,34,48,47,25,47,54,39,44,47,46,45,73,73,48,34,85,68,31,50,45,51,59,45,41,50,49,51,38,47,23,54,50,44,34,52,32,35,54,28,34,46,69,74,54,66,56,82,52,43,67,59,48,19,69,74,35,68,68,43,20,67,46,43,66,49,56,84,56,50,83,73,51,70,70,56,52,51,32,51,50,53,39,46,54,69,74,71,48,78,67,93,58,65,91,84,58,49,75,65,57,52,47,55,48,22,62,76,71,65,25,62,68,46,46,52,45,55,76,71,24,58,62,74,76,94,72,68,101,65,88,82,135

Secondary structure (DSSP, 8-state):
-----HHHHHHHHHTT-HHHHHHHHH---SS-TT-HHHHHHHH----S--HHHHHHHHHHHHHHHHHGGGB-HHHHHHHHHHHHHHHHHHHHHHTT----SHHHHHHH-GGGHHHHHTTT-----HHHHHHHHHHHHHTT---SS-TT--HHHHHHHHHHHT-HHHHHHHHHHBPPP--------